Protein AF-A0A0C9VL80-F1 (afdb_monomer_lite)

Secondary structure (DSSP, 8-state):
-HHHHS-TTSPPPP--TTTS--HHHHHHHHHHHHHHHHHHHHHHHT----SS------SSTTSHHHHHHHHHHHHHHIIIII--HHHHHHHHHHHHHHHHHHHHHHHHHHHHHHHHHH---TTTTHHHHHHHHHHHHHHS---HHHHH---TTS---HHHHHHHHHHT-SS----GGGSS-TT-STGGGSHHHHHHHHHHHHHH-S--TTTS-HHHHHHHHHHHHHHHHTT--TT-HHHHHHHHHHHHHHHHHHHHH-TTHHHHTHHHHHHHHS---------------PPP-----------------

Radius of gyration: 25.71 Å; chains: 1; bounding box: 64×73×68 Å

Foldseek 3Di:
DLVQLLDPPHDHPQPDCVVCVPPVSVVVLLVVLLVLLVLLLVCLLQPQPLLPDPDQQCHDSSGPSSSVSSLVNQCSCCVPPVVDPVSNVSSVVSVVSVLVLVLLSLLVQQLSVQLVLLPDQLLFCLVVLLSLLSSLVSVDPDDPCLALPDDPVADADPLLVVVNVLSNDSDFDPDPCSSYDVVRADPLQDPVLLVRLLVRCVVCPQDQPQPHHNSVLSSNSSSLSSCVRNVVCSPPPSSVVSSVRSSVNSNVSSCVSPVCSCVVCVCSNVCRVDPPPPPPPPDDDDDDDDDDDDDDDDDDDDDDDDDDD

Organism: Sphaerobolus stellatus (strain SS14) (NCBI:txid990650)

pLDDT: mean 75.99, std 18.79, range [28.62, 94.69]

Sequence (309 aa):
MMEEILLVSRPLPSPSIVQMQGGKHAQRVFELLFKCASEVLLAIVTYVSDGESPVLWVGGILGLFPGFQALEFLQCYVQTVDKDPSKMMKVNTLLLQYDTTLAKEAWRQWVILSFAQSKYNKAGLLYEAWLIWMETVMWADTTDNEWYRMERSNVRPKIVDDIAQIATRRVRPIQTDDFGIPYANEPWGTTEIRMEVQVWVTKTGDMDFKGASVLDVFLWTYSLYMVCGHGRESESEWCHKALEMSIQGLLDASKEHELTILEERRELIIATIEPKVEKKVKGAKRNGRKIKDIGPVGECIQSFSGGGD

Structure (mmCIF, N/CA/C/O backbone):
data_AF-A0A0C9VL80-F1
#
_entry.id   AF-A0A0C9VL80-F1
#
loop_
_atom_site.group_PDB
_atom_site.id
_atom_site.type_symbol
_atom_site.label_atom_id
_atom_site.label_alt_id
_atom_site.label_comp_id
_atom_site.label_asym_id
_atom_site.label_entity_id
_atom_site.label_seq_id
_atom_site.pdbx_PDB_ins_code
_atom_site.Cartn_x
_atom_site.Cartn_y
_atom_site.Cartn_z
_atom_site.occupancy
_atom_site.B_iso_or_equiv
_atom_site.auth_seq_id
_atom_site.auth_comp_id
_atom_site.auth_asym_id
_atom_site.auth_atom_id
_atom_site.pdbx_PDB_model_num
ATOM 1 N N . MET A 1 1 ? -15.113 -16.001 29.124 1.00 59.97 1 MET A N 1
ATOM 2 C CA . MET A 1 1 ? -15.673 -14.686 28.742 1.00 59.97 1 MET A CA 1
ATOM 3 C C . MET A 1 1 ? -14.855 -13.987 27.658 1.00 59.97 1 MET A C 1
ATOM 5 O O . MET A 1 1 ? -15.318 -14.005 26.535 1.00 59.97 1 MET A O 1
ATOM 9 N N . MET A 1 2 ? -13.656 -13.432 27.911 1.00 59.59 2 MET A N 1
ATOM 10 C CA . MET A 1 2 ? -12.853 -12.777 26.845 1.00 59.59 2 MET A CA 1
ATOM 11 C C . MET A 1 2 ? -12.501 -13.723 25.689 1.00 59.59 2 MET A C 1
ATOM 13 O O . MET A 1 2 ? -12.800 -13.425 24.542 1.00 59.59 2 MET A O 1
ATOM 17 N N . GLU A 1 3 ? -11.945 -14.895 25.996 1.00 63.75 3 GLU A N 1
ATOM 18 C CA . GLU A 1 3 ? -11.617 -15.910 24.983 1.00 63.75 3 GLU A CA 1
ATOM 19 C C . GLU A 1 3 ? -12.851 -16.384 24.207 1.00 63.75 3 GLU A C 1
ATOM 21 O O . GLU A 1 3 ? -12.736 -16.783 23.061 1.00 63.75 3 GLU A O 1
ATOM 26 N N . GLU A 1 4 ? -14.045 -16.301 24.795 1.00 64.50 4 GLU A N 1
ATOM 27 C CA . GLU A 1 4 ? -15.288 -16.698 24.124 1.00 64.50 4 GLU A CA 1
ATOM 28 C C . GLU A 1 4 ? -15.803 -15.631 23.160 1.00 64.50 4 GLU A C 1
ATOM 30 O O . GLU A 1 4 ? -16.426 -15.988 22.168 1.00 64.50 4 GLU A O 1
ATOM 35 N N . ILE A 1 5 ? -15.525 -14.352 23.435 1.00 63.31 5 ILE A N 1
ATOM 36 C CA . ILE A 1 5 ? -15.849 -13.224 22.548 1.00 63.31 5 ILE A CA 1
ATOM 37 C C . ILE A 1 5 ? -14.929 -13.228 21.322 1.00 63.31 5 ILE A C 1
ATOM 39 O O . ILE A 1 5 ? -15.372 -12.893 20.233 1.00 63.31 5 ILE A O 1
ATOM 43 N N . LEU A 1 6 ? -13.667 -13.626 21.504 1.00 64.19 6 LEU A N 1
ATOM 44 C CA . LEU A 1 6 ? -12.640 -13.658 20.457 1.00 64.19 6 LEU A CA 1
ATOM 45 C C . LEU A 1 6 ? -12.647 -14.960 19.627 1.00 64.19 6 LEU A C 1
ATOM 47 O O . LEU A 1 6 ? -11.803 -15.142 18.749 1.00 64.19 6 LEU A O 1
ATOM 51 N N . LEU A 1 7 ? -13.549 -15.903 19.923 1.00 67.06 7 LEU A N 1
ATOM 52 C CA . LEU A 1 7 ? -13.672 -17.158 19.184 1.00 67.06 7 LEU A CA 1
ATOM 53 C C . LEU A 1 7 ? -14.610 -16.984 17.985 1.00 67.06 7 LEU A C 1
ATOM 55 O O . LEU A 1 7 ? -15.830 -17.016 18.122 1.00 67.06 7 LEU A O 1
ATOM 59 N N . VAL A 1 8 ? -14.024 -16.937 16.786 1.00 60.91 8 VAL A N 1
ATOM 60 C CA . VAL A 1 8 ? -14.747 -16.829 15.500 1.00 60.91 8 VAL A CA 1
ATOM 61 C C . VAL A 1 8 ? -15.791 -17.937 15.307 1.00 60.91 8 VAL A C 1
ATOM 63 O O . VAL A 1 8 ? -16.821 -17.736 14.675 1.00 60.91 8 VAL A O 1
ATOM 66 N N . SER A 1 9 ? -15.545 -19.121 15.872 1.00 67.94 9 SER A N 1
ATOM 67 C CA . SER A 1 9 ? -16.439 -20.280 15.775 1.00 67.94 9 SER A CA 1
ATOM 68 C C . SER A 1 9 ? -17.666 -20.212 16.688 1.00 67.94 9 SER A C 1
ATOM 70 O O . SER A 1 9 ? -18.503 -21.116 16.641 1.00 67.94 9 SER A O 1
ATOM 72 N N . ARG A 1 10 ? -17.786 -19.183 17.535 1.00 64.56 10 ARG A N 1
ATOM 73 C CA . ARG A 1 10 ? -18.920 -18.995 18.440 1.00 64.56 10 ARG A CA 1
ATOM 74 C C . ARG A 1 10 ? -19.693 -17.724 18.077 1.00 64.56 10 ARG A C 1
ATOM 76 O O . ARG A 1 10 ? -19.079 -16.720 17.723 1.00 64.56 10 ARG A O 1
ATOM 83 N N . PRO A 1 11 ? -21.034 -17.745 18.178 1.00 63.28 11 PRO A N 1
ATOM 84 C CA . PRO A 1 11 ? -21.820 -16.528 18.043 1.00 63.28 11 PRO A CA 1
ATOM 85 C C . PRO A 1 11 ? -21.428 -15.546 19.147 1.00 63.28 11 PRO A C 1
ATOM 87 O O . PRO A 1 11 ? -21.157 -15.958 20.280 1.00 63.28 11 PRO A O 1
ATOM 90 N N . LEU A 1 12 ? -21.423 -14.254 18.813 1.00 65.75 12 LEU A N 1
ATOM 91 C CA . LEU A 1 12 ? -21.133 -13.202 19.778 1.00 65.75 12 LEU A CA 1
ATOM 92 C C . LEU A 1 12 ? -22.069 -13.340 20.985 1.00 65.75 12 LEU A C 1
ATOM 94 O O . LEU A 1 12 ? -23.293 -13.384 20.811 1.00 65.75 12 LEU A O 1
ATOM 98 N N . PRO A 1 13 ? -21.529 -13.426 22.213 1.00 65.38 13 PRO A N 1
ATOM 99 C CA . PRO A 1 13 ? -22.373 -13.495 23.389 1.00 65.38 13 PRO A CA 1
ATOM 100 C C . PRO A 1 13 ? -23.172 -12.196 23.489 1.00 65.38 13 PRO A C 1
ATOM 102 O O . PRO A 1 13 ? -22.608 -11.104 23.415 1.00 65.38 13 PRO A O 1
ATOM 105 N N . SER A 1 14 ? -24.490 -12.303 23.670 1.00 61.91 14 SER A N 1
ATOM 106 C CA . SER A 1 14 ? -25.322 -11.123 23.895 1.00 61.91 14 SER A CA 1
ATOM 107 C C . SER A 1 14 ? -24.838 -10.417 25.165 1.00 61.91 14 SER A C 1
ATOM 109 O O . SER A 1 14 ? -24.792 -11.063 26.217 1.00 61.91 14 SER A O 1
ATOM 111 N N . PRO A 1 15 ? -24.470 -9.123 25.112 1.00 59.94 15 PRO A N 1
ATOM 112 C CA . PRO A 1 15 ? -24.017 -8.403 26.293 1.00 59.94 15 PRO A CA 1
ATOM 113 C C . PRO A 1 15 ? -25.176 -8.310 27.290 1.00 59.94 15 PRO A C 1
ATOM 115 O O . PRO A 1 15 ? -26.067 -7.474 27.164 1.00 59.94 15 PRO A O 1
ATOM 118 N N . SER A 1 16 ? -25.207 -9.212 28.273 1.00 58.25 16 SER A N 1
ATOM 119 C CA . SER A 1 16 ? -26.242 -9.206 29.302 1.00 58.25 16 SER A CA 1
ATOM 120 C C . SER A 1 16 ? -25.805 -8.345 30.484 1.00 58.25 16 SER A C 1
ATOM 122 O O . SER A 1 16 ? -24.684 -8.451 30.990 1.00 58.25 16 SER A O 1
ATOM 124 N N . ILE A 1 17 ? -26.731 -7.510 30.962 1.00 50.81 17 ILE A N 1
ATOM 125 C CA . ILE A 1 17 ? -26.563 -6.660 32.151 1.00 50.81 17 ILE A CA 1
ATOM 126 C C . ILE A 1 17 ? -26.106 -7.495 33.363 1.00 50.81 17 ILE A C 1
ATOM 128 O O . ILE A 1 17 ? -25.308 -7.023 34.163 1.00 50.81 17 ILE A O 1
ATOM 132 N N . VAL A 1 18 ? -26.553 -8.751 33.466 1.00 48.38 18 VAL A N 1
ATOM 133 C CA . VAL A 1 18 ? -26.261 -9.660 34.588 1.00 48.38 18 VAL A CA 1
ATOM 134 C C . VAL A 1 18 ? -24.824 -10.211 34.549 1.00 48.38 18 VAL A C 1
ATOM 136 O O . VAL A 1 18 ? -24.223 -10.411 35.600 1.00 48.38 18 VAL A O 1
ATOM 139 N N . GLN A 1 19 ? -24.227 -10.414 33.367 1.00 55.78 19 GLN A N 1
ATOM 140 C CA . GLN A 1 19 ? -22.847 -10.924 33.232 1.00 55.78 19 GLN A CA 1
ATOM 141 C C . GLN A 1 19 ? -21.776 -9.829 33.366 1.00 55.78 19 GLN A C 1
ATOM 143 O O . GLN A 1 19 ? -20.647 -10.115 33.758 1.00 55.78 19 GLN A O 1
ATOM 148 N N . MET A 1 20 ? -22.129 -8.573 33.080 1.00 59.62 20 MET A N 1
ATOM 149 C CA . MET A 1 20 ? -21.212 -7.424 33.118 1.00 59.62 20 MET A CA 1
ATOM 150 C C . MET A 1 20 ? -21.337 -6.599 34.419 1.00 59.62 20 MET A C 1
ATOM 152 O O . MET A 1 20 ? -20.679 -5.578 34.573 1.00 59.62 20 MET A O 1
ATOM 156 N N . GLN A 1 21 ? -22.157 -7.018 35.390 1.00 47.53 21 GLN A N 1
ATOM 157 C CA . GLN A 1 21 ? -22.639 -6.168 36.495 1.00 47.53 21 GLN A CA 1
ATOM 158 C C . GLN A 1 21 ? -21.637 -5.815 37.616 1.00 47.53 21 GLN A C 1
ATOM 160 O O . GLN A 1 21 ? -22.011 -5.211 38.621 1.00 47.53 21 GLN A O 1
ATOM 165 N N . GLY A 1 22 ? -20.346 -6.105 37.460 1.00 55.75 22 GLY A N 1
ATOM 166 C CA . GLY A 1 22 ? -19.311 -5.532 38.321 1.00 55.75 22 GLY A CA 1
ATOM 167 C C . GLY A 1 22 ? -18.685 -4.326 37.635 1.00 55.75 22 GLY A C 1
ATOM 168 O O . GLY A 1 22 ? -17.880 -4.527 36.735 1.00 55.75 22 GLY A O 1
ATOM 169 N N . GLY A 1 23 ? -18.973 -3.089 38.057 1.00 58.41 23 GLY A N 1
ATOM 170 C CA . GLY A 1 23 ? -18.464 -1.874 37.386 1.00 58.41 23 GLY A CA 1
ATOM 171 C C . GLY A 1 23 ? -16.943 -1.861 37.130 1.00 58.41 23 GLY A C 1
ATOM 172 O O . GLY A 1 23 ? -16.490 -1.359 36.106 1.00 58.41 23 GLY A O 1
ATOM 173 N N . LYS A 1 24 ? -16.143 -2.507 37.995 1.00 63.50 24 LYS A N 1
ATOM 174 C CA . LYS A 1 24 ? -14.693 -2.707 37.781 1.00 63.50 24 LYS A CA 1
ATOM 175 C C . LYS A 1 24 ? -14.356 -3.798 36.753 1.00 63.50 24 LYS A C 1
ATOM 177 O O . LYS A 1 24 ? -13.352 -3.688 36.058 1.00 63.50 24 LYS A O 1
ATOM 182 N N . HIS A 1 25 ? -15.157 -4.859 36.663 1.00 72.00 25 HIS A N 1
ATOM 183 C CA . HIS A 1 25 ? -14.979 -5.923 35.672 1.00 72.00 25 HIS A CA 1
ATOM 184 C C . HIS A 1 25 ? -15.429 -5.491 34.278 1.00 72.00 25 HIS A C 1
ATOM 186 O O . HIS A 1 25 ? -14.691 -5.737 33.332 1.00 72.00 25 HIS A O 1
ATOM 192 N N . ALA A 1 26 ? -16.554 -4.784 34.150 1.00 75.81 26 ALA A N 1
ATOM 193 C CA . ALA A 1 26 ? -17.013 -4.259 32.865 1.00 75.81 26 ALA A CA 1
ATOM 194 C C . ALA A 1 26 ? -16.013 -3.277 32.248 1.00 75.81 26 ALA A C 1
ATOM 196 O O . ALA A 1 26 ? -15.660 -3.410 31.079 1.00 75.81 26 ALA A O 1
ATOM 197 N N . GLN A 1 27 ? -15.494 -2.340 33.051 1.00 83.44 27 GLN A N 1
ATOM 198 C CA . GLN A 1 27 ? -14.478 -1.393 32.594 1.00 83.44 27 GLN A CA 1
ATOM 199 C C . GLN A 1 27 ? -13.208 -2.110 32.121 1.00 83.44 27 GLN A C 1
ATOM 201 O O . GLN A 1 27 ? -12.708 -1.828 31.037 1.00 83.44 27 GLN A O 1
ATOM 206 N N . ARG A 1 28 ? -12.727 -3.092 32.893 1.00 83.75 28 ARG A N 1
ATOM 207 C CA . ARG A 1 28 ? -11.549 -3.884 32.522 1.00 83.75 28 ARG A CA 1
ATOM 208 C C . ARG A 1 28 ? -11.768 -4.684 31.235 1.00 83.75 28 ARG A C 1
ATOM 210 O O . ARG A 1 28 ? -10.857 -4.779 30.423 1.00 83.75 28 ARG A O 1
ATOM 217 N N . VAL A 1 29 ? -12.950 -5.271 31.046 1.00 83.31 29 VAL A N 1
ATOM 218 C CA . VAL A 1 29 ? -13.297 -6.018 29.823 1.00 83.31 29 VAL A CA 1
ATOM 219 C C . VAL A 1 29 ? -13.350 -5.081 28.621 1.00 83.31 29 VAL A C 1
ATOM 221 O O . VAL A 1 29 ? -12.774 -5.405 27.588 1.00 83.31 29 VAL A O 1
ATOM 224 N N . PHE A 1 30 ? -13.969 -3.906 28.773 1.00 87.75 30 PHE A N 1
ATOM 225 C CA . PHE A 1 30 ? -13.988 -2.874 27.739 1.00 87.75 30 PHE A CA 1
ATOM 226 C C . PHE A 1 30 ? -12.565 -2.481 27.323 1.00 87.75 30 PHE A C 1
ATOM 228 O O . PHE A 1 30 ? -12.235 -2.521 26.143 1.00 87.75 30 PHE A O 1
ATOM 235 N N . GLU A 1 31 ? -11.708 -2.147 28.291 1.00 89.75 31 GLU A N 1
ATOM 236 C CA . GLU A 1 31 ? -10.322 -1.739 28.038 1.00 89.75 31 GLU A CA 1
ATOM 237 C C . GLU A 1 31 ? -9.507 -2.833 27.346 1.00 89.75 31 GLU A C 1
ATOM 239 O O . GLU A 1 31 ? -8.739 -2.539 26.434 1.00 89.75 31 GLU A O 1
ATOM 244 N N . LEU A 1 32 ? -9.687 -4.094 27.745 1.00 87.25 32 LEU A N 1
ATOM 245 C CA . LEU A 1 32 ? -8.976 -5.222 27.148 1.00 87.25 32 LEU A CA 1
ATOM 246 C C . LEU A 1 32 ? -9.413 -5.493 25.706 1.00 87.25 32 LEU A C 1
ATOM 248 O O . LEU A 1 32 ? -8.555 -5.677 24.846 1.00 87.25 32 LEU A O 1
ATOM 252 N N . LEU A 1 33 ? -10.719 -5.497 25.430 1.00 87.56 33 LEU A N 1
ATOM 253 C CA . LEU A 1 33 ? -11.235 -5.688 24.071 1.00 87.56 33 LEU A CA 1
ATOM 254 C C . LEU A 1 33 ? -10.862 -4.514 23.164 1.00 87.56 33 LEU A C 1
ATOM 256 O O . LEU A 1 33 ? -10.472 -4.726 22.020 1.00 87.56 33 LEU A O 1
ATOM 260 N N . PHE A 1 34 ? -10.913 -3.288 23.692 1.00 90.38 34 PHE A N 1
ATOM 261 C CA . PHE A 1 34 ? -10.498 -2.096 22.959 1.00 90.38 34 PHE A CA 1
ATOM 262 C C . PHE A 1 34 ? -9.013 -2.177 22.605 1.00 90.38 34 PHE A C 1
ATOM 264 O O . PHE A 1 34 ? -8.648 -2.002 21.448 1.00 90.38 34 PHE A O 1
ATOM 271 N N . LYS A 1 35 ? -8.167 -2.529 23.581 1.00 89.44 35 LYS A N 1
ATOM 272 C CA . LYS A 1 35 ? -6.729 -2.737 23.376 1.00 89.44 35 LYS A CA 1
ATOM 273 C C . LYS A 1 35 ? -6.454 -3.821 22.337 1.00 89.44 35 LYS A C 1
ATOM 275 O O . LYS A 1 35 ? -5.644 -3.590 21.453 1.00 89.44 35 LYS A O 1
ATOM 280 N N . CYS A 1 36 ? -7.150 -4.954 22.408 1.00 85.00 36 CYS A N 1
ATOM 281 C CA . CYS A 1 36 ? -7.019 -6.040 21.437 1.00 85.00 36 CYS A CA 1
ATOM 282 C C . CYS A 1 36 ? -7.354 -5.567 20.013 1.00 85.00 36 CYS A C 1
ATOM 284 O O . CYS A 1 36 ? -6.552 -5.748 19.101 1.00 85.00 36 CYS A O 1
ATOM 286 N N . ALA A 1 37 ? -8.483 -4.878 19.830 1.00 87.69 37 ALA A N 1
ATOM 287 C CA . ALA A 1 37 ? -8.850 -4.321 18.532 1.00 87.69 37 ALA A CA 1
ATOM 288 C C . ALA A 1 37 ? -7.847 -3.256 18.041 1.00 87.69 37 ALA A C 1
ATOM 290 O O . ALA A 1 37 ? -7.527 -3.222 16.855 1.00 87.69 37 ALA A O 1
ATOM 291 N N . SER A 1 38 ? -7.309 -2.409 18.922 1.00 89.38 38 SER A N 1
ATOM 292 C CA . SER A 1 38 ? -6.264 -1.443 18.552 1.00 89.38 38 SER A CA 1
ATOM 293 C C . SER A 1 38 ? -4.935 -2.110 18.175 1.00 89.38 38 SER A C 1
ATOM 295 O O . SER A 1 38 ? -4.270 -1.657 17.249 1.00 89.38 38 SER A O 1
ATOM 297 N N . GLU A 1 39 ? -4.548 -3.191 18.856 1.00 87.38 39 GLU A N 1
ATOM 298 C CA . GLU A 1 39 ? -3.324 -3.947 18.558 1.00 87.38 39 GLU A CA 1
ATOM 299 C C . GLU A 1 39 ? -3.376 -4.617 17.183 1.00 87.38 39 GLU A C 1
ATOM 301 O O . GLU A 1 39 ? -2.359 -4.654 16.496 1.00 87.38 39 GLU A O 1
ATOM 306 N N . VAL A 1 40 ? -4.551 -5.084 16.748 1.00 86.44 40 VAL A N 1
ATOM 307 C CA . VAL A 1 40 ? -4.741 -5.606 15.385 1.00 86.44 40 VAL A CA 1
ATOM 308 C C . VAL A 1 40 ? -4.472 -4.520 14.343 1.00 86.44 40 VAL A C 1
ATOM 310 O O . VAL A 1 40 ? -3.739 -4.773 13.393 1.00 86.44 40 VAL A O 1
ATOM 313 N N . LEU A 1 41 ? -4.995 -3.299 14.525 1.00 86.50 41 LEU A N 1
ATOM 314 C CA . LEU A 1 41 ? -4.694 -2.196 13.603 1.00 86.50 41 LEU A CA 1
ATOM 315 C C . LEU A 1 41 ? -3.209 -1.893 13.557 1.00 86.50 41 LEU A C 1
ATOM 317 O O . LEU A 1 41 ? -2.654 -1.798 12.467 1.00 86.50 41 LEU A O 1
ATOM 321 N N . LEU A 1 42 ? -2.582 -1.774 14.729 1.00 86.62 42 LEU A N 1
ATOM 322 C CA . LEU A 1 42 ? -1.153 -1.519 14.825 1.00 86.62 42 LEU A CA 1
ATOM 323 C C . LEU A 1 42 ? -0.366 -2.593 14.069 1.00 86.62 42 LEU A C 1
ATOM 325 O O . LEU A 1 42 ? 0.481 -2.249 13.258 1.00 86.62 42 LEU A O 1
ATOM 329 N N . ALA A 1 43 ? -0.704 -3.870 14.258 1.00 84.06 43 ALA A N 1
ATOM 330 C CA . ALA A 1 43 ? -0.053 -4.970 13.558 1.00 84.06 43 ALA A CA 1
ATOM 331 C C . ALA A 1 43 ? -0.196 -4.877 12.030 1.00 84.06 43 ALA A C 1
ATOM 333 O O . ALA A 1 43 ? 0.746 -5.225 11.323 1.00 84.06 43 ALA A O 1
ATOM 334 N N . ILE A 1 44 ? -1.337 -4.396 11.520 1.00 85.06 44 ILE A N 1
ATOM 335 C CA . ILE A 1 44 ? -1.557 -4.196 10.079 1.00 85.06 44 ILE A CA 1
ATOM 336 C C . ILE A 1 44 ? -0.644 -3.094 9.539 1.00 85.06 44 ILE A C 1
ATOM 338 O O . ILE A 1 44 ? 0.063 -3.323 8.558 1.00 85.06 44 ILE A O 1
ATOM 342 N N . VAL A 1 45 ? -0.636 -1.911 10.169 1.00 85.25 45 VAL A N 1
ATOM 343 C CA . VAL A 1 45 ? 0.197 -0.798 9.682 1.00 85.25 45 VAL A CA 1
ATOM 344 C C . VAL A 1 45 ? 1.684 -1.077 9.865 1.00 85.25 45 VAL A C 1
ATOM 346 O O . VAL A 1 45 ? 2.449 -0.805 8.948 1.00 85.25 45 VAL A O 1
ATOM 349 N N . THR A 1 46 ? 2.110 -1.694 10.971 1.00 82.75 46 THR A N 1
ATOM 350 C CA . THR A 1 46 ? 3.530 -2.001 11.224 1.00 82.75 46 THR A CA 1
ATOM 351 C C . THR A 1 46 ? 4.025 -3.268 10.526 1.00 82.75 46 THR A C 1
ATOM 353 O O . THR A 1 46 ? 5.146 -3.709 10.782 1.00 82.75 46 THR A O 1
ATOM 356 N N . TYR A 1 47 ? 3.201 -3.902 9.688 1.00 80.38 47 TYR A N 1
ATOM 357 C CA . TYR A 1 47 ? 3.592 -5.130 9.011 1.00 80.38 47 TYR A CA 1
ATOM 358 C C . TYR A 1 47 ? 4.700 -4.870 7.989 1.00 80.38 47 TYR A C 1
ATOM 360 O O . TYR A 1 47 ? 4.530 -4.096 7.043 1.00 80.38 47 TYR A O 1
ATOM 368 N N . VAL A 1 48 ? 5.803 -5.588 8.177 1.00 74.25 48 VAL A N 1
ATOM 369 C CA . VAL A 1 48 ? 6.966 -5.604 7.293 1.00 74.25 48 VAL A CA 1
ATOM 370 C C . VAL A 1 48 ? 6.577 -6.158 5.927 1.00 74.25 48 VAL A C 1
ATOM 372 O O . VAL A 1 48 ? 6.109 -7.285 5.821 1.00 74.25 48 VAL A O 1
ATOM 375 N N . SER A 1 49 ? 6.806 -5.382 4.876 1.00 67.00 49 SER A N 1
ATOM 376 C CA . SER A 1 49 ? 6.591 -5.782 3.491 1.00 67.00 49 SER A CA 1
ATOM 377 C C . SER A 1 49 ? 7.877 -6.426 2.960 1.00 67.00 49 SER A C 1
ATOM 379 O O . SER A 1 49 ? 8.591 -5.839 2.156 1.00 67.00 49 SER A O 1
ATOM 381 N N . ASP A 1 50 ? 8.204 -7.637 3.413 1.00 64.56 50 ASP A N 1
ATOM 382 C CA . ASP A 1 50 ? 9.392 -8.383 2.952 1.00 64.56 50 ASP A CA 1
ATOM 383 C C . ASP A 1 50 ? 9.204 -9.062 1.579 1.00 64.56 50 ASP A C 1
ATOM 385 O O . ASP A 1 50 ? 10.122 -9.689 1.052 1.00 64.56 50 ASP A O 1
ATOM 389 N N . GLY A 1 51 ? 8.017 -8.926 0.980 1.00 55.75 51 GLY A N 1
ATOM 390 C CA . GLY A 1 51 ? 7.671 -9.524 -0.307 1.00 55.75 51 GLY A CA 1
ATOM 391 C C . GLY A 1 51 ? 7.322 -11.015 -0.235 1.00 55.75 51 GLY A C 1
ATOM 392 O O . GLY A 1 51 ? 6.869 -11.567 -1.242 1.00 55.75 51 GLY A O 1
ATOM 393 N N . GLU A 1 52 ? 7.451 -11.668 0.927 1.00 55.59 52 GLU A N 1
ATOM 394 C CA . GLU A 1 52 ? 7.035 -13.055 1.127 1.00 55.59 52 GLU A CA 1
ATOM 395 C C . GLU A 1 52 ? 5.605 -13.107 1.676 1.00 55.59 52 GLU A C 1
ATOM 397 O O . GLU A 1 52 ? 5.349 -12.928 2.858 1.00 55.59 52 GLU A O 1
ATOM 402 N N . SER A 1 53 ? 4.654 -13.384 0.775 1.00 53.84 53 SER A N 1
ATOM 403 C CA . SER A 1 53 ? 3.246 -13.692 1.068 1.00 53.84 53 SER A CA 1
ATOM 404 C C . SER A 1 53 ? 2.634 -12.838 2.191 1.00 53.84 53 SER A C 1
ATOM 406 O O . SER A 1 53 ? 2.441 -13.333 3.306 1.00 53.84 53 SER A O 1
ATOM 408 N N . PRO A 1 54 ? 2.251 -11.592 1.889 1.00 53.88 54 PRO A N 1
ATOM 409 C CA . PRO A 1 54 ? 1.626 -10.687 2.844 1.00 53.88 54 PRO A CA 1
ATOM 410 C C . PRO A 1 54 ? 0.206 -11.152 3.209 1.00 53.88 54 PRO A C 1
ATOM 412 O O . PRO A 1 54 ? -0.809 -10.700 2.684 1.00 53.88 54 PRO A O 1
ATOM 415 N N . VAL A 1 55 ? 0.121 -12.138 4.093 1.00 59.38 55 VAL A N 1
ATOM 416 C CA . VAL A 1 55 ? -1.152 -12.684 4.548 1.00 59.38 55 VAL A CA 1
ATOM 417 C C . VAL A 1 55 ? -1.469 -12.036 5.877 1.00 59.38 55 VAL A C 1
ATOM 419 O O . VAL A 1 55 ? -0.858 -12.336 6.904 1.00 59.38 55 VAL A O 1
ATOM 422 N N . LEU A 1 56 ? -2.477 -11.166 5.853 1.00 66.31 56 LEU A N 1
ATOM 423 C CA . LEU A 1 56 ? -3.176 -10.771 7.063 1.00 66.31 56 LEU A CA 1
ATOM 424 C C . LEU A 1 56 ? -3.610 -12.029 7.809 1.00 66.31 56 LEU A C 1
ATOM 426 O O . LEU A 1 56 ? -4.314 -12.884 7.265 1.00 66.31 56 LEU A O 1
ATOM 430 N N . TRP A 1 57 ? -3.213 -12.136 9.071 1.00 66.44 57 TRP A N 1
ATOM 431 C CA . TRP A 1 57 ? -3.674 -13.221 9.919 1.00 66.44 57 TRP A CA 1
ATOM 432 C C . TRP A 1 57 ? -5.177 -13.057 10.143 1.00 66.44 57 TRP A C 1
ATOM 434 O O . TRP A 1 57 ? -5.634 -12.156 10.841 1.00 66.44 57 TRP A O 1
ATOM 444 N N . VAL A 1 58 ? -5.970 -13.920 9.509 1.00 65.56 58 VAL A N 1
ATOM 445 C CA . VAL A 1 58 ? -7.438 -13.844 9.566 1.00 65.56 58 VAL A CA 1
ATOM 446 C C . VAL A 1 58 ? -7.971 -14.352 10.914 1.00 65.56 58 VAL A C 1
ATOM 448 O O . VAL A 1 58 ? -8.968 -13.845 11.425 1.00 65.56 58 VAL A O 1
ATOM 451 N N . GLY A 1 59 ? -7.281 -15.325 11.520 1.00 61.75 59 GLY A N 1
ATOM 452 C CA . GLY A 1 59 ? -7.628 -15.935 12.808 1.00 61.75 59 GLY A CA 1
ATOM 453 C C . GLY A 1 59 ? -6.489 -15.891 13.832 1.00 61.75 59 GLY A C 1
ATOM 454 O O . GLY A 1 59 ? -5.404 -15.388 13.556 1.00 61.75 59 GLY A O 1
ATOM 455 N N . GLY A 1 60 ? -6.741 -16.448 15.021 1.00 66.06 60 GLY A N 1
ATOM 456 C CA . GLY A 1 60 ? -5.850 -16.325 16.184 1.00 66.06 60 GLY A CA 1
ATOM 457 C C . GLY A 1 60 ? -6.153 -15.072 17.013 1.00 66.06 60 GLY A C 1
ATOM 458 O O . GLY A 1 60 ? -6.870 -14.194 16.561 1.00 66.06 60 GLY A O 1
ATOM 459 N N . ILE A 1 61 ? -5.635 -14.985 18.242 1.00 61.38 61 ILE A N 1
ATOM 460 C CA . ILE A 1 61 ? -6.031 -13.952 19.229 1.00 61.38 61 ILE A CA 1
ATOM 461 C C . ILE A 1 61 ? -5.775 -12.511 18.741 1.00 61.38 61 ILE A C 1
ATOM 463 O O . ILE A 1 61 ? -6.480 -11.598 19.156 1.00 61.38 61 ILE A O 1
ATOM 467 N N . LEU A 1 62 ? -4.811 -12.319 17.838 1.00 65.81 62 LEU A N 1
ATOM 468 C CA . LEU A 1 62 ? -4.496 -11.038 17.186 1.00 65.81 62 LEU A CA 1
ATOM 469 C C . LEU A 1 62 ? -4.886 -11.028 15.698 1.00 65.81 62 LEU A C 1
ATOM 471 O O . LEU A 1 62 ? -4.328 -10.276 14.905 1.00 65.81 62 LEU A O 1
ATOM 475 N N . GLY A 1 63 ? -5.801 -11.912 15.303 1.00 72.1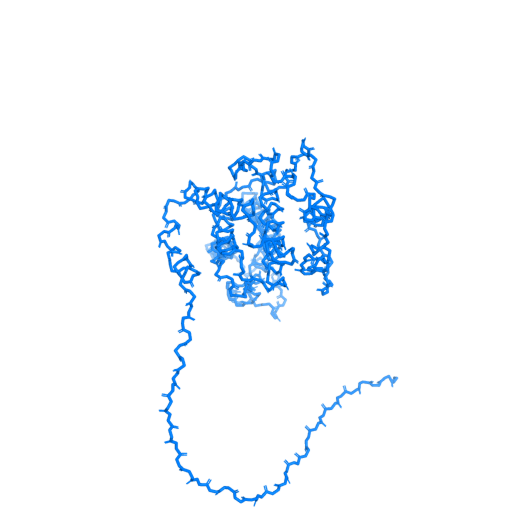2 63 GLY A N 1
ATOM 476 C CA . GLY A 1 63 ? -6.306 -11.988 13.942 1.00 72.12 63 GLY A CA 1
ATOM 477 C C . GLY A 1 63 ? -7.372 -10.933 13.656 1.00 72.12 63 GLY A C 1
ATOM 478 O O . GLY A 1 63 ? -8.015 -10.395 14.561 1.00 72.12 63 GLY A O 1
ATOM 479 N N . LEU A 1 64 ? -7.608 -10.693 12.369 1.00 80.25 64 LEU A N 1
ATOM 480 C CA . LEU A 1 64 ? -8.588 -9.724 11.887 1.00 80.25 64 LEU A CA 1
ATOM 481 C C . LEU A 1 64 ? -10.007 -10.008 12.409 1.00 80.25 64 LEU A C 1
ATOM 483 O O . LEU A 1 64 ? -10.698 -9.097 12.863 1.00 80.25 64 LEU A O 1
ATOM 487 N N . PHE A 1 65 ? -10.448 -11.271 12.382 1.00 80.00 65 PHE A N 1
ATOM 488 C CA . PHE A 1 65 ? -11.803 -11.628 12.811 1.00 80.00 65 PHE A CA 1
ATOM 489 C C . PHE A 1 65 ? -12.027 -11.448 14.319 1.00 80.00 65 PHE A C 1
ATOM 491 O O . PHE A 1 65 ? -13.047 -10.859 14.680 1.00 80.00 65 PHE A O 1
ATOM 498 N N . PRO A 1 66 ? -11.104 -11.849 15.214 1.00 78.31 66 PRO A N 1
ATOM 499 C CA . PRO A 1 66 ? -11.239 -11.526 16.636 1.00 78.31 66 PRO A CA 1
ATOM 500 C C . PRO A 1 66 ? -11.219 -10.025 16.942 1.00 78.31 66 PRO A C 1
ATOM 502 O O . PRO A 1 66 ? -11.973 -9.583 17.809 1.00 78.31 66 PRO A O 1
ATOM 505 N N . GLY A 1 67 ? -10.442 -9.226 16.200 1.00 83.94 67 GLY A N 1
ATOM 506 C CA . GLY A 1 67 ? -10.487 -7.762 16.292 1.00 83.94 67 GLY A CA 1
ATOM 507 C C . GLY A 1 67 ? -11.869 -7.189 15.950 1.00 83.94 67 GLY A C 1
ATOM 508 O O . GLY A 1 67 ? -12.412 -6.379 16.704 1.00 83.94 67 GLY A O 1
ATOM 509 N N . PHE A 1 68 ? -12.491 -7.673 14.870 1.00 83.88 68 PHE A N 1
ATOM 510 C CA . PHE A 1 68 ? -13.858 -7.292 14.503 1.00 83.88 68 PHE A CA 1
ATOM 511 C C . PHE A 1 68 ? -14.906 -7.751 15.515 1.00 83.88 68 PHE A C 1
ATOM 513 O O . PHE A 1 68 ? -15.774 -6.964 15.887 1.00 83.88 68 PHE A O 1
ATOM 520 N N . GLN A 1 69 ? -14.810 -8.988 16.006 1.00 82.00 69 GLN A N 1
ATOM 521 C CA . GLN A 1 69 ? -15.713 -9.486 17.044 1.00 82.00 69 GLN A CA 1
ATOM 522 C C . GLN A 1 69 ? -15.616 -8.647 18.325 1.00 82.00 69 GLN A C 1
ATOM 524 O O . GLN A 1 69 ? -16.637 -8.325 18.933 1.00 82.00 69 GLN A O 1
ATOM 529 N N . ALA A 1 70 ? -14.403 -8.243 18.719 1.00 86.12 70 ALA A N 1
ATOM 530 C CA . ALA A 1 70 ? -14.201 -7.344 19.850 1.00 86.12 70 ALA A CA 1
ATOM 531 C C . ALA A 1 70 ? -14.888 -5.987 19.625 1.00 86.12 70 ALA A C 1
ATOM 533 O O . ALA A 1 70 ? -15.571 -5.493 20.522 1.00 86.12 70 ALA A O 1
ATOM 534 N N . LEU A 1 71 ? -14.755 -5.406 18.431 1.00 89.00 71 LEU A N 1
ATOM 535 C CA . LEU A 1 71 ? -15.397 -4.142 18.063 1.00 89.00 71 LEU A CA 1
ATOM 536 C C . LEU A 1 71 ? -16.923 -4.214 18.051 1.00 89.00 71 LEU A C 1
ATOM 538 O O . LEU A 1 71 ? -17.577 -3.348 18.634 1.00 89.00 71 LEU A O 1
ATOM 542 N N . GLU A 1 72 ? -17.485 -5.244 17.423 1.00 88.06 72 GLU A N 1
ATOM 543 C CA . GLU A 1 72 ? -18.931 -5.459 17.361 1.00 88.06 72 GLU A CA 1
ATOM 544 C C . GLU A 1 72 ? -19.504 -5.641 18.772 1.00 88.06 72 GLU A C 1
ATOM 546 O O . GLU A 1 72 ? -20.471 -4.977 19.154 1.00 88.06 72 GLU A O 1
ATOM 551 N N . PHE A 1 73 ? -18.837 -6.442 19.609 1.00 87.44 73 PHE A N 1
ATOM 552 C CA . PHE A 1 73 ? -19.224 -6.602 21.007 1.00 87.44 73 PHE A CA 1
ATOM 553 C C . PHE A 1 73 ? -19.175 -5.279 21.781 1.00 87.44 73 PHE A C 1
ATOM 555 O O . PHE A 1 73 ? -20.116 -4.958 22.509 1.00 87.44 73 PHE A O 1
ATOM 562 N N . LEU A 1 74 ? -18.097 -4.499 21.638 1.00 90.19 74 LEU A N 1
ATOM 563 C CA . LEU A 1 74 ? -17.947 -3.198 22.296 1.00 90.19 74 LEU A CA 1
ATOM 564 C C . LEU A 1 74 ? -19.051 -2.225 21.878 1.00 90.19 74 LEU A C 1
ATOM 566 O O . LEU A 1 74 ? -19.626 -1.548 22.734 1.00 90.19 74 LEU A O 1
ATOM 570 N N . GLN A 1 75 ? -19.374 -2.183 20.586 1.00 90.06 75 GLN A N 1
ATOM 571 C CA . GLN A 1 75 ? -20.451 -1.361 20.051 1.00 90.06 75 GLN A CA 1
ATOM 572 C C . GLN A 1 75 ? -21.797 -1.761 20.666 1.00 90.06 75 GLN A C 1
ATOM 574 O O . GLN A 1 75 ? -22.485 -0.910 21.236 1.00 90.06 75 GLN A O 1
ATOM 579 N N . CYS A 1 76 ? -22.143 -3.052 20.640 1.00 86.19 76 CYS A N 1
ATOM 580 C CA . CYS A 1 76 ? -23.378 -3.550 21.242 1.00 86.19 76 CYS A CA 1
ATOM 581 C C . CYS A 1 76 ? -23.433 -3.278 22.751 1.00 86.19 76 CYS A C 1
ATOM 583 O O . CYS A 1 76 ? -24.466 -2.838 23.261 1.00 86.19 76 CYS A O 1
ATOM 585 N N . TYR A 1 77 ? -22.335 -3.502 23.476 1.00 86.12 77 TYR A N 1
ATOM 586 C CA . TYR A 1 77 ? -22.252 -3.274 24.918 1.00 86.12 77 TYR A CA 1
ATOM 587 C C . TYR A 1 77 ? -22.501 -1.805 25.280 1.00 86.12 77 TYR A C 1
ATOM 589 O O . TYR A 1 77 ? -23.322 -1.517 26.155 1.00 86.12 77 TYR A O 1
ATOM 597 N N . VAL A 1 78 ? -21.846 -0.863 24.596 1.00 88.06 78 VAL A N 1
ATOM 598 C CA . VAL A 1 78 ? -22.033 0.564 24.884 1.00 88.06 78 VAL A CA 1
ATOM 599 C C . VAL A 1 78 ? -23.436 1.025 24.490 1.00 88.06 78 VAL A C 1
ATOM 601 O O . VAL A 1 78 ? -24.055 1.769 25.243 1.00 88.06 78 VAL A O 1
ATOM 604 N N . GLN A 1 79 ? -23.982 0.555 23.367 1.00 87.56 79 GLN A N 1
ATOM 605 C CA . GLN A 1 79 ? -25.329 0.935 22.924 1.00 87.56 79 GLN A CA 1
ATOM 606 C C . GLN A 1 79 ? -26.437 0.429 23.859 1.00 87.56 79 GLN A C 1
ATOM 608 O O . GLN A 1 79 ? -27.416 1.136 24.111 1.00 87.56 79 GLN A O 1
ATOM 613 N N . THR A 1 80 ? -26.309 -0.801 24.359 1.00 83.88 80 THR A N 1
ATOM 614 C CA . THR A 1 80 ? -27.407 -1.486 25.059 1.00 83.88 80 THR A CA 1
ATOM 615 C C . THR A 1 80 ? -27.279 -1.447 26.580 1.00 83.88 80 THR A C 1
ATOM 617 O O . THR A 1 80 ? -28.299 -1.317 27.263 1.00 83.88 80 THR A O 1
ATOM 620 N N . VAL A 1 81 ? -26.053 -1.503 27.114 1.00 82.69 81 VAL A N 1
ATOM 621 C CA . VAL A 1 81 ? -25.781 -1.659 28.552 1.00 82.69 81 VAL A CA 1
ATOM 622 C C . VAL A 1 81 ? -25.218 -0.381 29.175 1.00 82.69 81 VAL A C 1
ATOM 624 O O . VAL A 1 81 ? -25.855 0.174 30.065 1.00 82.69 81 VAL A O 1
ATOM 627 N N . ASP A 1 82 ? -24.046 0.082 28.729 1.00 84.00 82 ASP A N 1
ATOM 628 C CA . ASP A 1 82 ? -23.296 1.171 29.391 1.00 84.00 82 ASP A CA 1
ATOM 629 C C . ASP A 1 82 ? -23.898 2.555 29.108 1.00 84.00 82 ASP A C 1
ATOM 631 O O . ASP A 1 82 ? -24.088 3.373 30.004 1.00 84.00 82 ASP A O 1
ATOM 635 N N . LYS A 1 83 ? -24.239 2.804 27.837 1.00 85.00 83 LYS A N 1
ATOM 636 C CA . LYS A 1 83 ? -24.803 4.059 27.313 1.00 85.00 83 LYS A CA 1
ATOM 637 C C . LYS A 1 83 ? -23.942 5.307 27.553 1.00 85.00 83 LYS A C 1
ATOM 639 O O . LYS A 1 83 ? -24.438 6.421 27.405 1.00 85.00 83 LYS A O 1
ATOM 644 N N . ASP A 1 84 ? -22.657 5.137 27.873 1.00 88.81 84 ASP A N 1
ATOM 645 C CA . ASP A 1 84 ? -21.680 6.221 28.017 1.00 88.81 84 ASP A CA 1
ATOM 646 C C . ASP A 1 84 ? -21.302 6.817 26.640 1.00 88.81 84 ASP A C 1
ATOM 648 O O . ASP A 1 84 ? -20.666 6.135 25.822 1.00 88.81 84 ASP A O 1
ATOM 652 N N . PRO A 1 85 ? -21.626 8.100 26.370 1.00 89.94 85 PRO A N 1
ATOM 653 C CA . PRO A 1 85 ? -21.305 8.750 25.100 1.00 89.94 85 PRO A CA 1
ATOM 654 C C . PRO A 1 85 ? -19.801 8.815 24.805 1.00 89.94 85 PRO A C 1
ATOM 656 O O . PRO A 1 85 ? -19.397 8.747 23.645 1.00 89.94 85 PRO A O 1
ATOM 659 N N . SER A 1 86 ? -18.958 8.921 25.837 1.00 93.19 86 SER A N 1
ATOM 660 C CA . SER A 1 86 ? -17.505 9.019 25.673 1.00 93.19 86 SER A CA 1
ATOM 661 C C . SER A 1 86 ? -16.899 7.703 25.178 1.00 93.19 86 SER A C 1
ATOM 663 O O . SER A 1 86 ? -16.027 7.703 24.306 1.00 93.19 86 SER A O 1
ATOM 665 N N . LYS A 1 87 ? -17.405 6.565 25.671 1.00 91.25 87 LYS A N 1
ATOM 666 C CA . LYS A 1 87 ? -17.025 5.231 25.190 1.00 91.25 87 LYS A CA 1
ATOM 667 C C . LYS A 1 87 ? -17.547 4.981 23.785 1.00 91.25 87 LYS A C 1
ATOM 669 O O . LYS A 1 87 ? -16.812 4.433 22.969 1.00 91.25 87 LYS A O 1
ATOM 674 N N . MET A 1 88 ? -18.764 5.434 23.483 1.00 92.38 88 MET A N 1
ATOM 675 C CA . MET A 1 88 ? -19.331 5.301 22.140 1.00 92.38 88 MET A CA 1
ATOM 676 C C . MET A 1 88 ? -18.494 6.061 21.108 1.00 92.38 88 MET A C 1
ATOM 678 O O . MET A 1 88 ? -18.198 5.533 20.041 1.00 92.38 88 MET A O 1
ATOM 682 N N . MET A 1 89 ? -18.043 7.272 21.451 1.00 93.88 89 MET A N 1
ATOM 683 C CA . MET A 1 89 ? -17.139 8.049 20.604 1.00 93.88 89 MET A CA 1
ATOM 684 C C . MET A 1 89 ? -15.829 7.296 20.337 1.0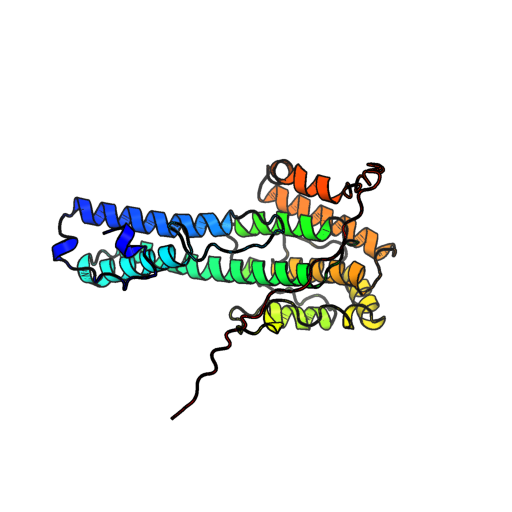0 93.88 89 MET A C 1
ATOM 686 O O . MET A 1 89 ? -15.428 7.192 19.185 1.00 93.88 89 MET A O 1
ATOM 690 N N . LYS A 1 90 ? -15.208 6.698 21.366 1.00 93.81 90 LYS A N 1
ATOM 691 C CA . LYS A 1 90 ? -13.988 5.886 21.199 1.00 93.81 90 LYS A CA 1
ATOM 692 C C . LYS A 1 90 ? -14.197 4.693 20.265 1.00 93.81 90 LYS A C 1
ATOM 694 O O . LYS A 1 90 ? -13.358 4.455 19.402 1.00 93.81 90 LYS A O 1
ATOM 699 N N . VAL A 1 91 ? -15.298 3.957 20.430 1.00 92.94 91 VAL A N 1
ATOM 700 C CA . VAL A 1 91 ? -15.628 2.808 19.568 1.00 92.94 91 VAL A CA 1
ATOM 701 C C . VAL A 1 91 ? -15.838 3.261 18.121 1.00 92.94 91 VAL A C 1
ATOM 703 O O . VAL A 1 91 ? -15.283 2.653 17.214 1.00 92.94 91 VAL A O 1
ATOM 706 N N . ASN A 1 92 ? -16.563 4.359 17.898 1.00 93.25 92 ASN A N 1
ATOM 707 C CA . ASN A 1 92 ? -16.786 4.903 16.556 1.00 93.25 92 ASN A CA 1
ATOM 708 C C . ASN A 1 92 ? -15.493 5.390 15.891 1.00 93.25 92 ASN A C 1
ATOM 710 O O . ASN A 1 92 ? -15.291 5.147 14.705 1.00 93.25 92 ASN A O 1
ATOM 714 N N . THR A 1 93 ? -14.606 6.052 16.640 1.00 93.56 93 THR A N 1
ATOM 715 C CA . THR A 1 93 ? -13.283 6.436 16.132 1.00 93.56 93 THR A CA 1
ATOM 716 C C . THR A 1 93 ? -12.480 5.207 15.723 1.00 93.56 93 THR A C 1
ATOM 718 O O . THR A 1 93 ? -11.892 5.204 14.647 1.00 93.56 93 THR A O 1
ATOM 721 N N . LEU A 1 94 ? -12.491 4.152 16.542 1.00 91.88 94 LEU A N 1
ATOM 722 C CA . LEU A 1 94 ? -11.771 2.922 16.229 1.00 91.88 94 LEU A CA 1
ATOM 723 C C . LEU A 1 94 ? -12.357 2.217 14.993 1.00 91.88 94 LEU A C 1
ATOM 725 O O . LEU A 1 94 ? -11.597 1.769 14.145 1.00 91.88 94 LEU A O 1
ATOM 729 N N . LEU A 1 95 ? -13.685 2.182 14.836 1.00 90.81 95 LEU A N 1
ATOM 730 C CA . LEU A 1 95 ? -14.339 1.664 13.624 1.00 90.81 95 LEU A CA 1
ATOM 731 C C . LEU A 1 95 ? -13.906 2.427 12.363 1.00 90.81 95 LEU A C 1
ATOM 733 O O . LEU A 1 95 ? -13.539 1.808 11.369 1.00 90.81 95 LEU A O 1
ATOM 737 N N . LEU A 1 96 ? -13.867 3.761 12.422 1.00 90.19 96 LEU A N 1
ATOM 738 C CA . LEU A 1 96 ? -13.410 4.586 11.299 1.00 90.19 96 LEU A CA 1
ATOM 739 C C . LEU A 1 96 ? -11.938 4.315 10.938 1.00 90.19 96 LEU A C 1
ATOM 741 O O . LEU A 1 96 ? -11.572 4.299 9.760 1.00 90.19 96 LEU A O 1
ATOM 745 N N . GLN A 1 97 ? -11.094 4.089 11.948 1.00 89.56 97 GLN A N 1
ATOM 746 C CA . GLN A 1 97 ? -9.702 3.688 11.739 1.00 89.56 97 GLN A CA 1
ATOM 747 C C . GLN A 1 97 ? -9.616 2.315 11.064 1.00 89.56 97 GLN A C 1
ATOM 749 O O . GLN A 1 97 ? -8.844 2.164 10.124 1.00 89.56 97 GLN A O 1
ATOM 754 N N . TYR A 1 98 ? -10.444 1.345 11.469 1.00 88.88 98 TYR A N 1
ATOM 755 C CA . TYR A 1 98 ? -10.542 0.044 10.799 1.00 88.88 98 TYR A CA 1
ATOM 756 C C . TYR A 1 98 ? -10.916 0.168 9.327 1.00 88.88 98 TYR A C 1
ATOM 758 O O . TYR A 1 98 ? -10.208 -0.379 8.483 1.00 88.88 98 TYR A O 1
ATOM 766 N N . ASP A 1 99 ? -11.968 0.920 9.009 1.00 85.88 99 ASP A N 1
ATOM 767 C CA . ASP A 1 99 ? -12.407 1.110 7.623 1.00 85.88 99 ASP A CA 1
ATOM 768 C C . ASP A 1 99 ? -11.284 1.696 6.756 1.00 85.88 99 ASP A C 1
ATOM 770 O O . ASP A 1 99 ? -11.021 1.228 5.645 1.00 85.88 99 ASP A O 1
ATOM 774 N N . THR A 1 100 ? -10.571 2.690 7.290 1.00 86.50 100 THR A N 1
ATOM 775 C CA . THR A 1 100 ? -9.480 3.368 6.581 1.00 86.50 100 THR A CA 1
ATOM 776 C C . THR A 1 100 ? -8.263 2.456 6.416 1.00 86.50 100 THR A C 1
ATOM 778 O O . THR A 1 100 ? -7.765 2.279 5.303 1.00 86.50 100 THR A O 1
ATOM 781 N N . THR A 1 101 ? -7.784 1.844 7.502 1.00 87.50 101 THR A N 1
ATOM 782 C CA . THR A 1 101 ? -6.591 0.986 7.498 1.00 87.50 101 THR A CA 1
ATOM 783 C C . THR A 1 101 ? -6.792 -0.255 6.639 1.00 87.50 101 THR A C 1
ATOM 785 O O . THR A 1 101 ? -5.886 -0.631 5.901 1.00 87.50 101 THR A O 1
ATOM 788 N N . LEU A 1 102 ? -7.974 -0.871 6.668 1.00 86.12 102 LEU A N 1
ATOM 789 C CA . LEU A 1 102 ? -8.252 -2.051 5.852 1.00 86.12 102 LEU A CA 1
ATOM 790 C C . LEU A 1 102 ? -8.393 -1.724 4.371 1.00 86.12 102 LEU A C 1
ATOM 792 O O . LEU A 1 102 ? -7.960 -2.519 3.541 1.00 86.12 102 LEU A O 1
ATOM 796 N N . ALA A 1 103 ? -8.947 -0.561 4.021 1.00 85.31 103 ALA A N 1
ATOM 797 C CA . ALA A 1 103 ? -8.971 -0.113 2.633 1.00 85.31 103 ALA A CA 1
ATOM 798 C C . ALA A 1 103 ? -7.549 0.115 2.095 1.00 85.31 103 ALA A C 1
ATOM 800 O O . ALA A 1 103 ? -7.215 -0.362 1.009 1.00 85.31 103 ALA A O 1
ATOM 801 N N . LYS A 1 104 ? -6.700 0.795 2.878 1.00 87.94 104 LYS A N 1
ATOM 802 C CA . LYS A 1 104 ? -5.276 1.004 2.568 1.00 87.94 104 LYS A CA 1
ATOM 803 C C . LYS A 1 104 ? -4.529 -0.318 2.427 1.00 87.94 104 LYS A C 1
ATOM 805 O O . LYS A 1 104 ? -3.788 -0.517 1.469 1.00 87.94 104 LYS A O 1
ATOM 810 N N . GLU A 1 105 ? -4.778 -1.246 3.342 1.00 87.25 105 GLU A N 1
ATOM 811 C CA . GLU A 1 105 ? -4.141 -2.553 3.334 1.00 87.25 105 GLU A CA 1
ATOM 812 C C . GLU A 1 105 ? -4.577 -3.401 2.140 1.00 87.25 105 GLU A C 1
ATOM 814 O O . GLU A 1 105 ? -3.734 -3.920 1.417 1.00 87.25 105 GLU A O 1
ATOM 819 N N . ALA A 1 106 ? -5.878 -3.484 1.860 1.00 84.50 106 ALA A N 1
ATOM 820 C CA . ALA A 1 106 ? -6.384 -4.173 0.677 1.00 84.50 106 ALA A CA 1
ATOM 821 C C . ALA A 1 106 ? -5.781 -3.599 -0.616 1.00 84.50 106 ALA A C 1
ATOM 823 O O . ALA A 1 106 ? -5.490 -4.341 -1.556 1.00 84.50 106 ALA A O 1
ATOM 824 N N . TRP A 1 107 ? -5.555 -2.283 -0.658 1.00 88.44 107 TRP A N 1
ATOM 825 C CA . TRP A 1 107 ? -4.867 -1.631 -1.765 1.00 88.44 107 TRP A CA 1
ATOM 826 C C . TRP A 1 107 ? -3.384 -2.019 -1.839 1.00 88.44 107 TRP A C 1
ATOM 828 O O . TRP A 1 107 ? -2.930 -2.429 -2.908 1.00 88.44 107 TRP A O 1
ATOM 838 N N . ARG A 1 108 ? -2.647 -1.974 -0.718 1.00 88.69 108 ARG A N 1
ATOM 839 C CA . ARG A 1 108 ? -1.241 -2.413 -0.635 1.00 88.69 108 ARG A CA 1
ATOM 840 C C . ARG A 1 108 ? -1.090 -3.853 -1.127 1.00 88.69 108 ARG A C 1
ATOM 842 O O . ARG A 1 108 ? -0.224 -4.127 -1.955 1.00 88.69 108 ARG A O 1
ATOM 849 N N . GLN A 1 109 ? -1.979 -4.744 -0.689 1.00 85.38 109 GLN A N 1
ATOM 850 C CA . GLN A 1 109 ? -2.000 -6.146 -1.108 1.00 85.38 109 GLN A CA 1
ATOM 851 C C . GLN A 1 109 ? -2.219 -6.313 -2.608 1.00 85.38 109 GLN A C 1
ATOM 853 O O . GLN A 1 109 ? -1.496 -7.056 -3.271 1.00 85.38 109 GLN A O 1
ATOM 858 N N . TRP A 1 110 ? -3.185 -5.583 -3.163 1.00 87.00 110 TRP A N 1
ATOM 859 C CA . TRP A 1 110 ? -3.452 -5.600 -4.597 1.00 87.00 110 TRP A CA 1
ATOM 860 C C . TRP A 1 110 ? -2.240 -5.129 -5.419 1.00 87.00 110 TRP A C 1
ATOM 862 O O . TRP A 1 110 ? -1.928 -5.707 -6.464 1.00 87.00 110 TRP A O 1
ATOM 872 N N . VAL A 1 111 ? -1.508 -4.120 -4.940 1.00 89.38 111 VAL A N 1
ATOM 873 C CA . VAL A 1 111 ? -0.279 -3.657 -5.597 1.00 89.38 111 VAL A CA 1
ATOM 874 C C . VAL A 1 111 ? 0.840 -4.695 -5.507 1.00 89.38 111 VAL A C 1
ATOM 876 O O . VAL A 1 111 ? 1.443 -5.018 -6.530 1.00 89.38 111 VAL A O 1
ATOM 879 N N . ILE A 1 112 ? 1.090 -5.263 -4.324 1.00 87.56 112 ILE A N 1
ATOM 880 C CA . ILE A 1 112 ? 2.106 -6.311 -4.130 1.00 87.56 112 ILE A CA 1
ATOM 881 C C . ILE A 1 112 ? 1.845 -7.494 -5.070 1.00 87.56 112 ILE A C 1
ATOM 883 O O . ILE A 1 112 ? 2.748 -7.948 -5.775 1.00 87.56 112 ILE A O 1
ATOM 887 N N . LEU A 1 113 ? 0.593 -7.954 -5.149 1.00 85.25 113 LEU A N 1
ATOM 888 C CA . LEU A 1 113 ? 0.198 -9.017 -6.071 1.00 85.25 113 LEU A CA 1
ATOM 889 C C . LEU A 1 113 ? 0.405 -8.616 -7.535 1.00 85.25 113 LEU A C 1
ATOM 891 O O . LEU A 1 113 ? 0.840 -9.448 -8.329 1.00 85.25 113 LEU A O 1
ATOM 895 N N . SER A 1 114 ? 0.172 -7.350 -7.889 1.00 86.88 114 SER A N 1
ATOM 896 C CA . SER A 1 114 ? 0.419 -6.839 -9.244 1.00 86.88 114 SER A CA 1
ATOM 897 C C . SER A 1 114 ? 1.900 -6.896 -9.630 1.00 86.88 114 SER A C 1
ATOM 899 O O . SER A 1 114 ? 2.212 -7.264 -10.761 1.00 86.88 114 SER A O 1
ATOM 901 N N . PHE A 1 115 ? 2.821 -6.583 -8.713 1.00 86.88 115 PHE A N 1
ATOM 902 C CA . PHE A 1 115 ? 4.260 -6.761 -8.944 1.00 86.88 115 PHE A CA 1
ATOM 903 C C . PHE A 1 115 ? 4.644 -8.248 -9.015 1.00 86.88 115 PHE A C 1
ATOM 905 O O . PHE A 1 115 ? 5.353 -8.666 -9.933 1.00 86.88 115 PHE A O 1
ATOM 912 N N . ALA A 1 116 ? 4.128 -9.071 -8.096 1.00 82.56 116 ALA A N 1
ATOM 913 C CA . ALA A 1 116 ? 4.435 -10.500 -8.029 1.00 82.56 116 ALA A CA 1
ATOM 914 C C . ALA A 1 116 ? 3.956 -11.282 -9.268 1.00 82.56 116 ALA A C 1
ATOM 916 O O . ALA A 1 116 ? 4.648 -12.189 -9.739 1.00 82.56 116 ALA A O 1
ATOM 917 N N . GLN A 1 117 ? 2.794 -10.928 -9.826 1.00 77.62 117 GLN A N 1
ATOM 918 C CA . GLN A 1 117 ? 2.250 -11.537 -11.045 1.00 77.62 117 GLN A CA 1
ATOM 919 C C . GLN A 1 117 ? 3.132 -11.281 -12.273 1.00 77.62 117 GLN A C 1
ATOM 921 O O . GLN A 1 117 ? 3.256 -12.161 -13.127 1.00 77.62 117 GLN A O 1
ATOM 926 N N . SER A 1 118 ? 3.789 -10.123 -12.336 1.00 72.25 118 SER A N 1
ATOM 927 C CA . SER A 1 118 ? 4.629 -9.726 -13.468 1.00 72.25 118 SER A CA 1
ATOM 928 C C . SER A 1 118 ? 5.978 -10.460 -13.535 1.00 72.25 118 SER A C 1
ATOM 930 O O . SER A 1 118 ? 6.610 -10.435 -14.591 1.00 72.25 118 SER A O 1
ATOM 932 N N . LYS A 1 119 ? 6.410 -11.133 -12.451 1.00 68.50 119 LYS A N 1
ATOM 933 C CA . LYS A 1 119 ? 7.588 -12.031 -12.362 1.00 68.50 119 LYS A CA 1
ATOM 934 C C . LYS A 1 119 ? 8.842 -11.526 -13.096 1.00 68.50 119 LYS A C 1
ATOM 936 O O . LYS A 1 119 ? 9.369 -12.217 -13.972 1.00 68.50 119 LYS A O 1
ATOM 941 N N . TYR A 1 120 ? 9.351 -10.350 -12.729 1.00 69.62 120 TYR A N 1
ATOM 942 C CA . TYR A 1 120 ? 10.521 -9.770 -13.389 1.00 69.62 120 TYR A CA 1
ATOM 943 C C . TYR A 1 120 ? 11.613 -9.310 -12.419 1.00 69.62 120 TYR A C 1
ATOM 945 O O . TYR A 1 120 ? 11.335 -8.706 -11.392 1.00 69.62 120 TYR A O 1
ATOM 953 N N . ASN A 1 121 ? 12.878 -9.570 -12.755 1.00 68.00 121 ASN A N 1
ATOM 954 C CA . ASN A 1 121 ? 14.014 -9.297 -11.868 1.00 68.00 121 ASN A CA 1
ATOM 955 C C . ASN A 1 121 ? 15.028 -8.282 -12.417 1.00 68.00 121 ASN A C 1
ATOM 957 O O . ASN A 1 121 ? 16.034 -8.038 -11.759 1.00 68.00 121 ASN A O 1
ATOM 961 N N . LYS A 1 122 ? 14.816 -7.689 -13.603 1.00 77.44 122 LYS A N 1
ATOM 962 C CA . LYS A 1 122 ? 15.784 -6.716 -14.155 1.00 77.44 122 LYS A CA 1
ATOM 963 C C . LYS A 1 122 ? 15.474 -5.254 -13.839 1.00 77.44 122 LYS A C 1
ATOM 965 O O . LYS A 1 122 ? 16.216 -4.385 -14.277 1.00 77.44 122 LYS A O 1
ATOM 970 N N . ALA A 1 123 ? 14.424 -4.973 -13.068 1.00 78.19 123 ALA A N 1
ATOM 971 C CA . ALA A 1 123 ? 14.129 -3.622 -12.581 1.00 78.19 123 ALA A CA 1
ATOM 972 C C . ALA A 1 123 ? 15.020 -3.194 -11.393 1.00 78.19 123 ALA A C 1
ATOM 974 O O . ALA A 1 123 ? 14.786 -2.145 -10.795 1.00 78.19 123 ALA A O 1
ATOM 975 N N . GLY A 1 124 ? 16.038 -3.994 -11.051 1.00 82.56 124 GLY A N 1
ATOM 976 C CA . GLY A 1 124 ? 16.920 -3.736 -9.917 1.00 82.56 124 GLY A CA 1
ATOM 977 C C . GLY A 1 124 ? 16.140 -3.715 -8.605 1.00 82.56 124 GLY A C 1
ATOM 978 O O . GLY A 1 124 ? 15.282 -4.563 -8.397 1.00 82.56 124 GLY A O 1
ATOM 979 N N . LEU A 1 125 ? 16.432 -2.715 -7.770 1.00 87.69 125 LEU A N 1
ATOM 980 C CA . LEU A 1 125 ? 15.843 -2.495 -6.443 1.00 87.69 125 LEU A CA 1
ATOM 981 C C . LEU A 1 125 ? 14.490 -1.772 -6.461 1.00 87.69 125 LEU A C 1
ATOM 983 O O . LEU A 1 125 ? 14.011 -1.364 -5.407 1.00 87.69 125 LEU A O 1
ATOM 987 N N . LEU A 1 126 ? 13.913 -1.487 -7.633 1.00 91.44 126 LEU A N 1
ATOM 988 C CA . LEU A 1 126 ? 12.772 -0.571 -7.712 1.00 91.44 126 LEU A CA 1
ATOM 989 C C . LEU A 1 126 ? 11.572 -1.060 -6.892 1.00 91.44 126 LEU A C 1
ATOM 991 O O . LEU A 1 126 ? 10.924 -0.265 -6.215 1.00 91.44 126 LEU A O 1
ATOM 995 N N . TYR A 1 127 ? 11.286 -2.360 -6.946 1.00 90.56 127 TYR A N 1
ATOM 996 C CA . TYR A 1 127 ? 10.167 -2.931 -6.209 1.00 90.56 127 TYR A CA 1
ATOM 997 C C . TYR A 1 127 ? 10.440 -2.952 -4.701 1.00 90.56 127 TYR A C 1
ATOM 999 O O . TYR A 1 127 ? 9.586 -2.562 -3.913 1.00 90.56 127 TYR A O 1
ATOM 1007 N N . GLU A 1 128 ? 11.649 -3.319 -4.291 1.00 88.75 128 GLU A N 1
ATOM 1008 C CA . GLU A 1 128 ? 12.072 -3.350 -2.892 1.00 88.75 128 GLU A CA 1
ATOM 1009 C C . GLU A 1 128 ? 12.098 -1.944 -2.280 1.00 88.75 128 GLU A C 1
ATOM 1011 O O . GLU A 1 128 ? 11.623 -1.745 -1.164 1.00 88.75 128 GLU A O 1
ATOM 1016 N N . ALA A 1 129 ? 12.578 -0.943 -3.023 1.00 91.56 129 ALA A N 1
ATOM 1017 C CA . ALA A 1 129 ? 12.524 0.458 -2.613 1.00 91.56 129 ALA A CA 1
ATOM 1018 C C . ALA A 1 129 ? 11.075 0.938 -2.446 1.00 91.56 129 ALA A C 1
ATOM 1020 O O . ALA A 1 129 ? 10.771 1.658 -1.496 1.00 91.56 129 ALA A O 1
ATOM 1021 N N . TRP A 1 130 ? 10.168 0.498 -3.324 1.00 93.56 130 TRP A N 1
ATOM 1022 C CA . TRP A 1 130 ? 8.742 0.788 -3.195 1.00 93.56 130 TRP A CA 1
ATOM 1023 C C . TRP A 1 130 ? 8.118 0.112 -1.971 1.00 93.56 130 TRP A C 1
ATOM 1025 O O . TRP A 1 130 ? 7.337 0.756 -1.278 1.00 93.56 130 TRP A O 1
ATOM 1035 N N . LEU A 1 131 ? 8.480 -1.139 -1.660 1.00 90.75 131 LEU A N 1
ATOM 1036 C CA . LEU A 1 131 ? 8.006 -1.834 -0.455 1.00 90.75 131 LEU A CA 1
ATOM 1037 C C . LEU A 1 131 ? 8.416 -1.087 0.818 1.00 90.75 131 LEU A C 1
ATOM 1039 O O . LEU A 1 131 ? 7.571 -0.850 1.678 1.00 90.75 131 LEU A O 1
ATOM 1043 N N . ILE A 1 132 ? 9.680 -0.662 0.905 1.00 90.88 132 ILE A N 1
ATOM 1044 C CA . ILE A 1 132 ? 10.196 0.116 2.041 1.00 90.88 132 ILE A CA 1
ATOM 1045 C C . ILE A 1 132 ? 9.444 1.444 2.165 1.00 90.88 132 ILE A C 1
ATOM 1047 O O . ILE A 1 132 ? 8.967 1.789 3.244 1.00 90.88 132 ILE A O 1
ATOM 1051 N N . TRP A 1 133 ? 9.284 2.171 1.061 1.00 93.12 133 TRP A N 1
ATOM 1052 C CA . TRP A 1 133 ? 8.532 3.421 1.062 1.00 93.12 133 TRP A CA 1
ATOM 1053 C C . TRP A 1 133 ? 7.072 3.203 1.487 1.00 93.12 133 TRP A C 1
ATOM 1055 O O . TRP A 1 133 ? 6.557 3.930 2.337 1.00 93.12 133 TRP A O 1
ATOM 1065 N N . MET A 1 134 ? 6.421 2.152 0.986 1.00 92.25 134 MET A N 1
ATOM 1066 C CA . MET A 1 134 ? 5.041 1.811 1.326 1.00 92.25 134 MET A CA 1
ATOM 1067 C C . MET A 1 134 ? 4.874 1.449 2.811 1.00 92.25 134 MET A C 1
ATOM 1069 O O . MET A 1 134 ? 3.844 1.785 3.393 1.00 92.25 134 MET A O 1
ATOM 1073 N N . GLU A 1 135 ? 5.867 0.818 3.452 1.00 90.25 135 GLU A N 1
ATOM 1074 C CA . GLU A 1 135 ? 5.869 0.635 4.913 1.00 90.25 135 GLU A CA 1
ATOM 1075 C C . GLU A 1 135 ? 5.780 1.986 5.627 1.00 90.25 135 GLU A C 1
ATOM 1077 O O . GLU A 1 135 ? 4.885 2.191 6.446 1.00 90.25 135 GLU A O 1
ATOM 1082 N N . THR A 1 136 ? 6.634 2.943 5.254 1.00 90.62 136 THR A N 1
ATOM 1083 C CA . THR A 1 136 ? 6.637 4.269 5.891 1.00 90.62 136 THR A CA 1
ATOM 1084 C C . THR A 1 136 ? 5.329 5.036 5.667 1.00 90.62 136 THR A C 1
ATOM 1086 O O . THR A 1 136 ? 4.818 5.681 6.582 1.00 90.62 136 THR A O 1
ATOM 1089 N N . VAL A 1 137 ? 4.720 4.897 4.485 1.00 90.94 137 VAL A N 1
ATOM 1090 C CA . VAL A 1 137 ? 3.413 5.489 4.157 1.00 90.94 137 VAL A CA 1
ATOM 1091 C C . VAL A 1 137 ? 2.278 4.865 4.970 1.00 90.94 137 VAL A C 1
ATOM 1093 O O . VAL A 1 137 ? 1.356 5.578 5.371 1.00 90.94 137 VAL A O 1
ATOM 1096 N N . MET A 1 138 ? 2.325 3.551 5.216 1.00 88.56 138 MET A N 1
ATOM 1097 C CA . MET A 1 138 ? 1.360 2.868 6.085 1.00 88.56 138 MET A CA 1
ATOM 1098 C C . MET A 1 138 ? 1.500 3.308 7.543 1.00 88.56 138 MET A C 1
ATOM 1100 O O . MET A 1 138 ? 0.495 3.386 8.244 1.00 88.56 138 MET A O 1
ATOM 1104 N N . TRP A 1 139 ? 2.718 3.605 8.004 1.00 86.94 139 TRP A N 1
ATOM 1105 C CA . TRP A 1 139 ? 2.963 4.079 9.373 1.00 86.94 139 TRP A CA 1
ATOM 1106 C C . TRP A 1 139 ? 2.508 5.522 9.568 1.00 86.94 139 TRP A C 1
ATOM 1108 O O . TRP A 1 139 ? 2.054 5.892 10.652 1.00 86.94 139 TRP A O 1
ATOM 1118 N N . ALA A 1 140 ? 2.613 6.331 8.518 1.00 84.50 140 ALA A N 1
ATOM 1119 C CA . ALA A 1 140 ? 2.171 7.711 8.532 1.00 84.50 140 ALA A CA 1
ATOM 1120 C C . ALA A 1 140 ? 0.633 7.818 8.571 1.00 84.50 140 ALA A C 1
ATOM 1122 O O . ALA A 1 140 ? -0.085 7.095 7.874 1.00 84.50 140 ALA A O 1
ATOM 1123 N N . ASP A 1 141 ? 0.116 8.788 9.335 1.00 77.88 141 ASP A N 1
ATOM 1124 C CA . ASP A 1 141 ? -1.317 9.129 9.402 1.00 77.88 141 ASP A CA 1
ATOM 1125 C C . ASP A 1 141 ? -1.765 9.914 8.156 1.00 77.88 141 ASP A C 1
ATOM 1127 O O . ASP A 1 141 ? -2.188 11.067 8.196 1.00 77.88 141 ASP A O 1
ATOM 1131 N N . THR A 1 142 ? -1.575 9.281 7.006 1.00 80.12 142 THR A N 1
ATOM 1132 C CA . THR A 1 142 ? -1.822 9.830 5.678 1.00 80.12 142 THR A CA 1
ATOM 1133 C C . THR A 1 142 ? -3.318 9.911 5.393 1.00 80.12 142 THR A C 1
ATOM 1135 O O . THR A 1 142 ? -4.075 8.953 5.571 1.00 80.12 142 THR A O 1
ATOM 1138 N N . THR A 1 143 ? -3.764 11.057 4.909 1.00 84.31 143 THR A N 1
ATOM 1139 C CA . THR A 1 143 ? -5.155 11.333 4.556 1.00 84.31 143 THR A CA 1
ATOM 1140 C C . THR A 1 143 ? -5.574 10.625 3.266 1.00 84.31 143 THR A C 1
ATOM 1142 O O . THR A 1 143 ? -4.756 10.318 2.398 1.00 84.31 143 THR A O 1
ATOM 1145 N N . ASP A 1 144 ? -6.883 10.445 3.070 1.00 82.25 144 ASP A N 1
ATOM 1146 C CA . ASP A 1 144 ? -7.450 9.928 1.813 1.00 82.25 144 ASP A CA 1
ATOM 1147 C C . ASP A 1 144 ? -6.981 10.716 0.576 1.00 82.25 144 ASP A C 1
ATOM 1149 O O . ASP A 1 144 ? -6.789 10.146 -0.499 1.00 82.25 144 ASP A O 1
ATOM 1153 N N . ASN A 1 145 ? -6.783 12.029 0.719 1.00 83.75 145 ASN A N 1
ATOM 1154 C CA . ASN A 1 145 ? -6.280 12.864 -0.366 1.00 83.75 145 ASN A CA 1
ATOM 1155 C C . ASN A 1 145 ? -4.819 12.540 -0.694 1.00 83.75 145 ASN A C 1
ATOM 1157 O O . ASN A 1 145 ? -4.479 12.446 -1.866 1.00 83.75 145 ASN A O 1
ATOM 1161 N N . GLU A 1 146 ? -3.964 12.331 0.303 1.00 88.00 146 GLU A N 1
ATOM 1162 C CA . GLU A 1 146 ? -2.567 11.930 0.076 1.00 88.00 146 GLU A CA 1
ATOM 1163 C C . GLU A 1 146 ? -2.470 10.538 -0.560 1.00 88.00 146 GLU A C 1
ATOM 1165 O O . GLU A 1 146 ? -1.542 10.267 -1.314 1.00 88.00 146 GLU A O 1
ATOM 1170 N N . TRP A 1 147 ? -3.465 9.675 -0.356 1.00 88.69 147 TRP A N 1
ATOM 1171 C CA . TRP A 1 147 ? -3.513 8.365 -1.004 1.00 88.69 147 TRP A CA 1
ATOM 1172 C C . TRP A 1 147 ? -3.983 8.407 -2.455 1.00 88.69 147 TRP A C 1
ATOM 1174 O O . TRP A 1 147 ? -3.365 7.798 -3.328 1.00 88.69 147 TRP A O 1
ATOM 1184 N N . TYR A 1 148 ? -5.088 9.105 -2.719 1.00 86.12 148 TYR A N 1
ATOM 1185 C CA . TYR A 1 148 ? -5.850 8.923 -3.960 1.00 86.12 148 TYR A CA 1
ATOM 1186 C C . TYR A 1 148 ? -5.940 10.172 -4.845 1.00 86.12 148 TYR A C 1
ATOM 1188 O O . TYR A 1 148 ? -6.553 10.109 -5.915 1.00 86.12 148 TYR A O 1
ATOM 1196 N N . ARG A 1 149 ? -5.368 11.316 -4.439 1.00 85.56 149 ARG A N 1
ATOM 1197 C CA . ARG A 1 149 ? -5.342 12.526 -5.280 1.00 85.56 149 ARG A CA 1
ATOM 1198 C C . ARG A 1 149 ? -4.598 12.226 -6.577 1.00 85.56 149 ARG A C 1
ATOM 1200 O O . ARG A 1 149 ? -3.431 11.881 -6.544 1.00 85.56 149 ARG A O 1
ATOM 1207 N N . MET A 1 150 ? -5.248 12.404 -7.722 1.00 72.62 150 MET A N 1
ATOM 1208 C CA . MET A 1 150 ? -4.579 12.272 -9.018 1.00 72.62 150 MET A CA 1
ATOM 1209 C C . MET A 1 150 ? -4.237 13.638 -9.592 1.00 72.62 150 MET A C 1
ATOM 1211 O O . MET A 1 150 ? -5.138 14.433 -9.882 1.00 72.62 150 MET A O 1
ATOM 1215 N N . GLU A 1 151 ? -2.956 13.887 -9.844 1.00 67.69 151 GLU A N 1
ATOM 1216 C CA . GLU A 1 151 ? -2.532 15.070 -10.592 1.00 67.69 151 GLU A CA 1
ATOM 1217 C C . GLU A 1 151 ? -2.734 14.869 -12.101 1.00 67.69 151 GLU A C 1
ATOM 1219 O O . GLU A 1 151 ? -1.912 14.289 -12.810 1.00 67.69 151 GLU A O 1
ATOM 1224 N N . ARG A 1 152 ? -3.871 15.334 -12.625 1.00 60.53 152 ARG A N 1
ATOM 1225 C CA . ARG A 1 152 ? -4.230 15.200 -14.054 1.00 60.53 152 ARG A CA 1
ATOM 1226 C C . ARG A 1 152 ? -3.504 16.180 -14.987 1.00 60.53 152 ARG A C 1
ATOM 1228 O O . ARG A 1 152 ? -3.866 16.284 -16.154 1.00 60.53 152 ARG A O 1
ATOM 1235 N N . SER A 1 153 ? -2.541 16.949 -14.484 1.00 55.81 153 SER A N 1
ATOM 1236 C CA . SER A 1 153 ? -1.889 18.033 -15.232 1.00 55.81 153 SER A CA 1
ATOM 1237 C C . SER A 1 153 ? -0.958 17.536 -16.343 1.00 55.81 153 SER A C 1
ATOM 1239 O O . SER A 1 153 ? -0.736 18.264 -17.308 1.00 55.81 153 SER A O 1
ATOM 1241 N N . ASN A 1 154 ? -0.467 16.296 -16.254 1.00 63.84 154 ASN A N 1
ATOM 1242 C CA . ASN A 1 154 ? 0.428 15.705 -17.245 1.00 63.84 154 ASN A CA 1
ATOM 1243 C C . ASN A 1 154 ? -0.309 14.698 -18.134 1.00 63.84 154 ASN A C 1
ATOM 1245 O O . ASN A 1 154 ? -1.080 13.876 -17.647 1.00 63.84 154 ASN A O 1
ATOM 1249 N N . VAL A 1 155 ? -0.042 14.742 -19.445 1.00 78.25 155 VAL A N 1
ATOM 1250 C CA . VAL A 1 155 ? -0.521 13.727 -20.396 1.00 78.25 155 VAL A CA 1
ATOM 1251 C C . VAL A 1 155 ? 0.164 12.403 -20.054 1.00 78.25 155 VAL A C 1
ATOM 1253 O O . VAL A 1 155 ? 1.358 12.244 -20.320 1.00 78.25 155 VAL A O 1
ATOM 1256 N N . ARG A 1 156 ? -0.580 11.486 -19.428 1.00 87.38 156 ARG A N 1
ATOM 1257 C CA . ARG A 1 156 ? -0.125 10.132 -19.091 1.00 87.38 156 ARG A CA 1
ATOM 1258 C C . ARG A 1 156 ? -0.407 9.177 -20.258 1.00 87.38 156 ARG A C 1
ATOM 1260 O O . ARG A 1 156 ? -1.317 9.438 -21.048 1.00 87.38 156 ARG A O 1
ATOM 1267 N N . PRO A 1 157 ? 0.345 8.070 -20.385 1.00 91.44 157 PRO A N 1
ATOM 1268 C CA . PRO A 1 157 ? 0.009 7.007 -21.325 1.00 91.44 157 PRO A CA 1
ATOM 1269 C C . PRO A 1 157 ? -1.367 6.419 -21.005 1.00 91.44 157 PRO A C 1
ATOM 1271 O O . PRO A 1 157 ? -1.721 6.263 -19.834 1.00 91.44 157 PRO A O 1
ATOM 1274 N N . LYS A 1 158 ? -2.124 6.021 -22.031 1.00 90.31 158 LYS A N 1
ATOM 1275 C CA . LYS A 1 158 ? -3.503 5.537 -21.842 1.00 90.31 158 LYS A CA 1
ATOM 1276 C C . LYS A 1 158 ? -3.577 4.315 -20.921 1.00 90.31 158 LYS A C 1
ATOM 1278 O O . LYS A 1 158 ? -4.453 4.240 -20.068 1.00 90.31 158 LYS A O 1
ATOM 1283 N N . ILE A 1 159 ? -2.623 3.391 -21.048 1.00 90.38 159 ILE A N 1
ATOM 1284 C CA . ILE A 1 159 ? -2.541 2.210 -20.177 1.00 90.38 159 ILE A CA 1
ATOM 1285 C C . ILE A 1 159 ? -2.385 2.590 -18.696 1.00 90.38 159 ILE A C 1
ATOM 1287 O O . ILE A 1 159 ? -2.936 1.919 -17.827 1.00 90.38 159 ILE A O 1
ATOM 1291 N N . VAL A 1 160 ? -1.681 3.686 -18.401 1.00 91.31 160 VAL A N 1
ATOM 1292 C CA . VAL A 1 160 ? -1.494 4.186 -17.033 1.00 91.31 160 VAL A CA 1
ATOM 1293 C C . VAL A 1 160 ? -2.798 4.774 -16.500 1.00 91.31 160 VAL A C 1
ATOM 1295 O O . VAL A 1 160 ? -3.159 4.503 -15.357 1.00 91.31 160 VAL A O 1
ATOM 1298 N N . ASP A 1 161 ? -3.544 5.511 -17.328 1.00 90.38 161 ASP A N 1
ATOM 1299 C CA . ASP A 1 161 ? -4.873 6.018 -16.963 1.00 90.38 161 ASP A CA 1
ATOM 1300 C C . ASP A 1 161 ? -5.878 4.881 -16.722 1.00 90.38 161 ASP A C 1
ATOM 1302 O O . ASP A 1 161 ? -6.646 4.925 -15.757 1.00 90.38 161 ASP A O 1
ATOM 1306 N N . ASP A 1 162 ? -5.851 3.836 -17.551 1.00 89.38 162 ASP A N 1
ATOM 1307 C CA . ASP A 1 162 ? -6.708 2.660 -17.386 1.00 89.38 162 ASP A CA 1
ATOM 1308 C C . ASP A 1 162 ? -6.388 1.927 -16.068 1.00 89.38 162 ASP A C 1
ATOM 1310 O O . ASP A 1 162 ? -7.295 1.535 -15.328 1.00 89.38 162 ASP A O 1
ATOM 1314 N N . ILE A 1 163 ? -5.104 1.804 -15.708 1.00 90.69 163 ILE A N 1
ATOM 1315 C CA . ILE A 1 163 ? -4.680 1.252 -14.411 1.00 90.69 163 ILE A CA 1
ATOM 1316 C C . ILE A 1 163 ? -5.117 2.157 -13.258 1.00 90.69 163 ILE A C 1
ATOM 1318 O O . ILE A 1 163 ? -5.600 1.655 -12.243 1.00 90.69 163 ILE A O 1
ATOM 1322 N N . ALA A 1 164 ? -5.010 3.478 -13.401 1.00 90.31 164 ALA A N 1
ATOM 1323 C CA . ALA A 1 164 ? -5.428 4.430 -12.375 1.00 90.31 164 ALA A CA 1
ATOM 1324 C C . ALA A 1 164 ? -6.928 4.305 -12.048 1.00 90.31 164 ALA A C 1
ATOM 1326 O O . ALA A 1 164 ? -7.330 4.330 -10.881 1.00 90.31 164 ALA A O 1
ATOM 1327 N N . GLN A 1 165 ? -7.771 4.086 -13.062 1.00 87.75 165 GLN A N 1
ATOM 1328 C CA . GLN A 1 165 ? -9.204 3.830 -12.868 1.00 87.75 165 GLN A CA 1
ATOM 1329 C C . GLN A 1 165 ? -9.479 2.542 -12.083 1.00 87.75 165 GLN A C 1
ATOM 1331 O O . GLN A 1 165 ? -10.452 2.466 -11.333 1.00 87.75 165 GLN A O 1
ATOM 1336 N N . ILE A 1 166 ? -8.631 1.524 -12.232 1.00 87.31 166 ILE A N 1
ATOM 1337 C CA . ILE A 1 166 ? -8.735 0.278 -11.463 1.00 87.31 166 ILE A CA 1
ATOM 1338 C C . ILE A 1 166 ? -8.206 0.492 -10.040 1.00 87.31 166 ILE A C 1
ATOM 1340 O O . ILE A 1 166 ? -8.830 0.058 -9.073 1.00 87.31 166 ILE A O 1
ATOM 1344 N N . ALA A 1 167 ? -7.077 1.182 -9.897 1.00 87.25 167 ALA A N 1
ATOM 1345 C CA . ALA A 1 167 ? -6.405 1.418 -8.625 1.00 87.25 167 ALA A CA 1
ATOM 1346 C C . ALA A 1 167 ? -7.205 2.325 -7.672 1.00 87.25 167 ALA A C 1
ATOM 1348 O O . ALA A 1 167 ? -7.082 2.188 -6.459 1.00 87.25 167 ALA A O 1
ATOM 1349 N N . THR A 1 168 ? -8.059 3.205 -8.202 1.00 85.81 168 THR A N 1
ATOM 1350 C CA . THR A 1 168 ? -8.959 4.070 -7.413 1.00 85.81 168 THR A CA 1
ATOM 1351 C C . THR A 1 168 ? -10.200 3.350 -6.872 1.00 85.81 168 THR A C 1
ATOM 1353 O O . THR A 1 168 ? -10.957 3.929 -6.088 1.00 85.81 168 THR A O 1
ATOM 1356 N N . ARG A 1 169 ? -10.434 2.083 -7.246 1.00 80.38 169 ARG A N 1
ATOM 1357 C CA . ARG A 1 169 ? -11.563 1.302 -6.727 1.00 80.38 169 ARG A CA 1
ATOM 1358 C C . ARG A 1 169 ? -11.332 0.940 -5.261 1.00 80.38 169 ARG A C 1
ATOM 1360 O O . ARG A 1 169 ? -10.474 0.121 -4.944 1.00 80.38 169 ARG A O 1
ATOM 1367 N N . ARG A 1 170 ? -12.158 1.508 -4.376 1.00 68.44 170 ARG A N 1
ATOM 1368 C CA . ARG A 1 170 ? -12.171 1.181 -2.936 1.00 68.44 170 ARG A CA 1
ATOM 1369 C C . ARG A 1 170 ? -12.800 -0.179 -2.629 1.00 68.44 170 ARG A C 1
ATOM 1371 O O . ARG A 1 170 ? -12.485 -0.782 -1.614 1.00 68.44 170 ARG A O 1
ATOM 1378 N N . VAL A 1 171 ? -13.681 -0.658 -3.507 1.00 69.81 171 VAL A N 1
ATOM 1379 C CA . VAL A 1 171 ? -14.315 -1.977 -3.410 1.00 69.81 171 VAL A CA 1
ATOM 1380 C C . VAL A 1 171 ? -13.942 -2.769 -4.652 1.00 69.81 171 VAL A C 1
ATOM 1382 O O . VAL A 1 171 ? -14.145 -2.298 -5.774 1.00 69.81 171 VAL A O 1
ATOM 1385 N N . ARG A 1 172 ? -13.382 -3.961 -4.449 1.00 68.62 172 ARG A N 1
ATOM 1386 C CA . ARG A 1 172 ? -12.949 -4.853 -5.526 1.00 68.62 172 ARG A CA 1
ATOM 1387 C C . ARG A 1 172 ? -13.832 -6.102 -5.548 1.00 68.62 172 ARG A C 1
ATOM 1389 O O . ARG A 1 172 ? -14.130 -6.631 -4.475 1.00 68.62 172 ARG A O 1
ATOM 1396 N N . PRO A 1 173 ? -14.277 -6.568 -6.727 1.00 65.88 173 PRO A N 1
ATOM 1397 C CA . PRO A 1 173 ? -14.934 -7.861 -6.834 1.00 65.88 173 PRO A CA 1
ATOM 1398 C C . PRO A 1 173 ? -13.964 -8.969 -6.408 1.00 65.88 173 PRO A C 1
ATOM 1400 O O . PRO A 1 173 ? -12.764 -8.888 -6.658 1.00 65.88 173 PRO A O 1
ATOM 1403 N N . ILE A 1 174 ? -14.483 -10.019 -5.773 1.00 65.12 174 ILE A N 1
ATOM 1404 C CA . ILE A 1 174 ? -13.697 -11.212 -5.443 1.00 65.12 174 ILE A CA 1
ATOM 1405 C C . ILE A 1 174 ? -13.700 -12.117 -6.680 1.00 65.12 174 ILE A C 1
ATOM 1407 O O . ILE A 1 174 ? -14.425 -13.109 -6.742 1.00 65.12 174 ILE A O 1
ATOM 1411 N N . GLN A 1 175 ? -12.945 -11.725 -7.704 1.00 61.84 175 GLN A N 1
ATOM 1412 C CA . GLN A 1 175 ? -12.651 -12.564 -8.865 1.00 61.84 175 GLN A CA 1
ATOM 1413 C C . GLN A 1 175 ? -11.142 -12.777 -8.957 1.00 61.84 175 GLN A C 1
ATOM 1415 O O . GLN A 1 175 ? -10.358 -11.897 -8.611 1.00 61.84 175 GLN A O 1
ATOM 1420 N N . THR A 1 176 ? -10.725 -13.961 -9.408 1.00 58.81 176 THR A N 1
ATOM 1421 C CA . THR A 1 176 ? -9.302 -14.334 -9.485 1.00 58.81 176 THR A CA 1
ATOM 1422 C C . THR A 1 176 ? -8.476 -13.382 -10.341 1.00 58.81 176 THR A C 1
ATOM 1424 O O . THR A 1 176 ? -7.304 -13.153 -10.051 1.00 58.81 176 THR A O 1
ATOM 1427 N N . ASP A 1 177 ? -9.114 -12.785 -11.342 1.00 60.94 177 ASP A N 1
ATOM 1428 C CA . ASP A 1 177 ? -8.480 -11.884 -12.300 1.00 60.94 177 ASP A CA 1
ATOM 1429 C C . ASP A 1 177 ? -8.396 -10.436 -11.771 1.00 60.94 177 ASP A C 1
ATOM 1431 O O . ASP A 1 177 ? -7.673 -9.615 -12.328 1.00 60.94 177 ASP A O 1
ATOM 1435 N N . ASP A 1 178 ? -9.075 -10.132 -10.656 1.00 65.38 178 ASP A N 1
ATOM 1436 C CA . ASP A 1 178 ? -9.113 -8.810 -10.012 1.00 65.38 178 ASP A CA 1
ATOM 1437 C C . ASP A 1 178 ? -8.096 -8.664 -8.859 1.00 65.38 178 ASP A C 1
ATOM 1439 O O . ASP A 1 178 ? -7.977 -7.588 -8.260 1.00 65.38 178 ASP A O 1
ATOM 1443 N N . PHE A 1 179 ? -7.339 -9.723 -8.535 1.00 72.69 179 PHE A N 1
ATOM 1444 C CA . PHE A 1 179 ? -6.340 -9.706 -7.454 1.00 72.69 179 PHE A CA 1
ATOM 1445 C C . PHE A 1 179 ? -5.069 -8.905 -7.787 1.00 72.69 179 PHE A C 1
ATOM 1447 O O . PHE A 1 179 ? -4.277 -8.633 -6.889 1.00 72.69 179 PHE A O 1
ATOM 1454 N N . GLY A 1 180 ? -4.888 -8.497 -9.044 1.00 77.75 180 GLY A N 1
ATOM 1455 C CA . GLY A 1 180 ? -3.791 -7.643 -9.500 1.00 77.75 180 GLY A CA 1
ATOM 1456 C C . GLY A 1 180 ? -4.188 -6.841 -10.741 1.00 77.75 180 GLY A C 1
ATOM 1457 O O . GLY A 1 180 ? -5.372 -6.732 -11.066 1.00 77.75 180 GLY A O 1
ATOM 1458 N N . ILE A 1 181 ? -3.217 -6.242 -11.429 1.00 82.94 181 ILE A N 1
ATOM 1459 C CA . ILE A 1 181 ? -3.462 -5.538 -12.694 1.00 82.94 181 ILE A CA 1
ATOM 1460 C C . ILE A 1 181 ? -3.700 -6.553 -13.829 1.00 82.94 181 ILE A C 1
ATOM 1462 O O . ILE A 1 181 ? -2.822 -7.371 -14.105 1.00 82.94 181 ILE A O 1
ATOM 1466 N N . PRO A 1 182 ? -4.820 -6.457 -14.575 1.00 71.38 182 PRO A N 1
ATOM 1467 C CA . PRO A 1 182 ? -5.172 -7.428 -15.620 1.00 71.38 182 PRO A CA 1
ATOM 1468 C C . PRO A 1 182 ? -4.279 -7.355 -16.876 1.00 71.38 182 PRO A C 1
ATOM 1470 O O . PRO A 1 182 ? -4.307 -8.249 -17.716 1.00 71.38 182 PRO A O 1
ATOM 1473 N N . TYR A 1 183 ? -3.455 -6.312 -17.015 1.00 64.69 183 TYR A N 1
ATOM 1474 C CA . TYR A 1 183 ? -2.572 -6.066 -18.167 1.00 64.69 183 TYR A CA 1
ATOM 1475 C C . TYR A 1 183 ? -1.160 -6.653 -18.009 1.00 64.69 183 TYR A C 1
ATOM 1477 O O . TYR A 1 183 ? -0.202 -6.106 -18.553 1.00 64.69 183 TYR A O 1
ATOM 1485 N N . ALA A 1 184 ? -1.004 -7.731 -17.241 1.00 61.06 184 ALA A N 1
ATOM 1486 C CA . ALA A 1 184 ? 0.283 -8.110 -16.661 1.00 61.06 184 ALA A CA 1
ATOM 1487 C C . ALA A 1 184 ? 1.422 -8.425 -17.652 1.00 61.06 184 ALA A C 1
ATOM 1489 O O . ALA A 1 184 ? 2.556 -8.447 -17.205 1.00 61.06 184 ALA A O 1
ATOM 1490 N N . ASN A 1 185 ? 1.204 -8.652 -18.959 1.00 65.44 185 ASN A N 1
ATOM 1491 C CA . ASN A 1 185 ? 2.316 -9.062 -19.840 1.00 65.44 185 ASN A CA 1
ATOM 1492 C C . ASN A 1 185 ? 2.296 -8.453 -21.258 1.00 65.44 185 ASN A C 1
ATOM 1494 O O . ASN A 1 185 ? 3.169 -7.657 -21.597 1.00 65.44 185 ASN A O 1
ATOM 1498 N N . GLU A 1 186 ? 1.330 -8.809 -22.112 1.00 71.62 186 GLU A N 1
ATOM 1499 C CA . GLU A 1 186 ? 1.422 -8.539 -23.562 1.00 71.62 186 GLU A CA 1
ATOM 1500 C C . GLU A 1 186 ? 1.439 -7.051 -23.975 1.00 71.62 186 GLU A C 1
ATOM 1502 O O . GLU A 1 186 ? 2.244 -6.701 -24.843 1.00 71.62 186 GLU A O 1
ATOM 1507 N N . PRO A 1 187 ? 0.634 -6.147 -23.377 1.00 84.12 187 PRO A N 1
ATOM 1508 C CA . PRO A 1 187 ? 0.575 -4.756 -23.837 1.00 84.12 187 PRO A CA 1
ATOM 1509 C C . PRO A 1 187 ? 1.906 -4.009 -23.676 1.00 84.12 187 PRO A C 1
ATOM 1511 O O . PRO A 1 187 ? 2.329 -3.274 -24.568 1.00 84.12 187 PRO A O 1
ATOM 1514 N N . TRP A 1 188 ? 2.614 -4.239 -22.570 1.00 87.88 188 TRP A N 1
ATOM 1515 C CA . TRP A 1 188 ? 3.847 -3.525 -22.224 1.00 87.88 188 TRP A CA 1
ATOM 1516 C C . TRP A 1 188 ? 5.011 -3.779 -23.190 1.00 87.88 188 TRP A C 1
ATOM 1518 O O . TRP A 1 188 ? 5.933 -2.969 -23.255 1.00 87.88 188 TRP A O 1
ATOM 1528 N N . GLY A 1 189 ? 4.963 -4.872 -23.958 1.00 84.81 189 GLY A N 1
ATOM 1529 C CA . GLY A 1 189 ? 5.953 -5.196 -24.987 1.00 84.81 189 GLY A CA 1
ATOM 1530 C C . GLY A 1 189 ? 5.782 -4.430 -26.305 1.00 84.81 189 GLY A C 1
ATOM 1531 O O . GLY A 1 189 ? 6.666 -4.490 -27.161 1.00 84.81 189 GLY A O 1
ATOM 1532 N N . THR A 1 190 ? 4.664 -3.724 -26.498 1.00 89.81 190 THR A N 1
ATOM 1533 C CA . THR A 1 190 ? 4.377 -2.999 -27.748 1.00 89.81 190 THR A CA 1
ATOM 1534 C C . THR A 1 190 ? 5.240 -1.746 -27.890 1.00 89.81 190 THR A C 1
ATOM 1536 O O . THR A 1 190 ? 5.601 -1.094 -26.910 1.00 89.81 190 THR A O 1
ATOM 1539 N N . THR A 1 191 ? 5.613 -1.392 -29.121 1.00 89.75 191 THR A N 1
ATOM 1540 C CA . THR A 1 191 ? 6.485 -0.226 -29.350 1.00 89.75 191 THR A CA 1
ATOM 1541 C C . THR A 1 191 ? 5.764 1.075 -29.016 1.00 89.75 191 THR A C 1
ATOM 1543 O O . THR A 1 191 ? 6.382 1.971 -28.447 1.00 89.75 191 THR A O 1
ATOM 1546 N N . GLU A 1 192 ? 4.460 1.151 -29.283 1.00 91.88 192 GLU A N 1
ATOM 1547 C CA . GLU A 1 192 ? 3.630 2.309 -28.959 1.00 91.88 192 GLU A CA 1
ATOM 1548 C C . GLU A 1 192 ? 3.651 2.604 -27.454 1.00 91.88 192 GLU A C 1
ATOM 1550 O O . GLU A 1 192 ? 4.015 3.708 -27.053 1.00 91.88 192 GLU A O 1
ATOM 1555 N N . ILE A 1 193 ? 3.360 1.604 -26.612 1.00 90.69 193 ILE A N 1
ATOM 1556 C CA . ILE A 1 193 ? 3.310 1.792 -25.155 1.00 90.69 193 ILE A CA 1
ATOM 1557 C C . ILE A 1 193 ? 4.685 2.155 -24.594 1.00 90.69 193 ILE A C 1
ATOM 1559 O O . ILE A 1 193 ? 4.792 3.055 -23.761 1.00 90.69 193 ILE A O 1
ATOM 1563 N N . ARG A 1 194 ? 5.755 1.511 -25.074 1.00 91.94 194 ARG A N 1
ATOM 1564 C CA . ARG A 1 194 ? 7.123 1.837 -24.637 1.00 91.94 194 ARG A CA 1
ATOM 1565 C C . ARG A 1 194 ? 7.494 3.280 -24.962 1.00 91.94 194 ARG A C 1
ATOM 1567 O O . ARG A 1 194 ? 8.029 3.975 -24.101 1.00 91.94 194 ARG A O 1
ATOM 1574 N N . MET A 1 195 ? 7.162 3.749 -26.165 1.00 92.62 195 MET A N 1
ATOM 1575 C CA . MET A 1 195 ? 7.400 5.134 -26.569 1.00 92.62 195 MET A CA 1
ATOM 1576 C C . MET A 1 195 ? 6.559 6.128 -25.763 1.00 92.62 195 MET A C 1
ATOM 1578 O O . MET A 1 195 ? 7.082 7.159 -25.341 1.00 92.62 195 MET A O 1
ATOM 1582 N N . GLU A 1 196 ? 5.279 5.836 -25.521 1.00 93.81 196 GLU A N 1
ATOM 1583 C CA . GLU A 1 196 ? 4.415 6.693 -24.702 1.00 93.81 196 GLU A CA 1
ATOM 1584 C C . GLU A 1 196 ? 4.961 6.843 -23.278 1.00 93.81 196 GLU A C 1
ATOM 1586 O O . GLU A 1 196 ? 5.066 7.965 -22.775 1.00 93.81 196 GLU A O 1
ATOM 1591 N N . VAL A 1 197 ? 5.368 5.735 -22.647 1.00 92.94 197 VAL A N 1
ATOM 1592 C CA . VAL A 1 197 ? 5.959 5.751 -21.301 1.00 92.94 197 VAL A CA 1
ATOM 1593 C C . VAL A 1 197 ? 7.294 6.490 -21.300 1.00 92.94 197 VAL A C 1
ATOM 1595 O O . VAL A 1 197 ? 7.505 7.333 -20.433 1.00 92.94 197 VAL A O 1
ATOM 1598 N N . GLN A 1 198 ? 8.171 6.259 -22.280 1.00 93.62 198 GLN A N 1
ATOM 1599 C CA . GLN A 1 198 ? 9.437 6.990 -22.383 1.00 93.62 198 GLN A CA 1
ATOM 1600 C C . GLN A 1 198 ? 9.208 8.504 -22.491 1.00 93.62 198 GLN A C 1
ATOM 1602 O O . GLN A 1 198 ? 9.863 9.282 -21.793 1.00 93.62 198 GLN A O 1
ATOM 1607 N N . VAL A 1 199 ? 8.275 8.942 -23.344 1.00 92.69 199 VAL A N 1
ATOM 1608 C CA . VAL A 1 199 ? 7.925 10.364 -23.496 1.00 92.69 199 VAL A CA 1
ATOM 1609 C C . VAL A 1 199 ? 7.371 10.924 -22.191 1.00 92.69 199 VAL A C 1
ATOM 1611 O O . VAL A 1 199 ? 7.746 12.028 -21.797 1.00 92.69 199 VAL A O 1
ATOM 1614 N N . TRP A 1 200 ? 6.497 10.178 -21.520 1.00 92.31 200 TRP A N 1
ATOM 1615 C CA . TRP A 1 200 ? 5.920 10.583 -20.245 1.00 92.31 200 TRP A CA 1
ATOM 1616 C C . TRP A 1 200 ? 6.981 10.735 -19.151 1.00 92.31 200 TRP A C 1
ATOM 1618 O O . TRP A 1 200 ? 7.037 11.784 -18.510 1.00 92.31 200 TRP A O 1
ATOM 1628 N N . VAL A 1 201 ? 7.871 9.753 -18.996 1.00 91.06 201 VAL A N 1
ATOM 1629 C CA . VAL A 1 201 ? 8.984 9.783 -18.034 1.00 91.06 201 VAL A CA 1
ATOM 1630 C C . VAL A 1 201 ? 9.923 10.949 -18.335 1.00 91.06 201 VAL A C 1
ATOM 1632 O O . VAL A 1 201 ? 10.247 11.734 -17.451 1.00 91.06 201 VAL A O 1
ATOM 1635 N N . THR A 1 202 ? 10.288 11.135 -19.605 1.00 89.12 202 THR A N 1
ATOM 1636 C CA . THR A 1 202 ? 11.193 12.216 -20.025 1.00 89.12 202 THR A CA 1
ATOM 1637 C C . THR A 1 202 ? 10.589 13.603 -19.786 1.00 89.12 202 THR A C 1
ATOM 1639 O O . THR A 1 202 ? 11.308 14.526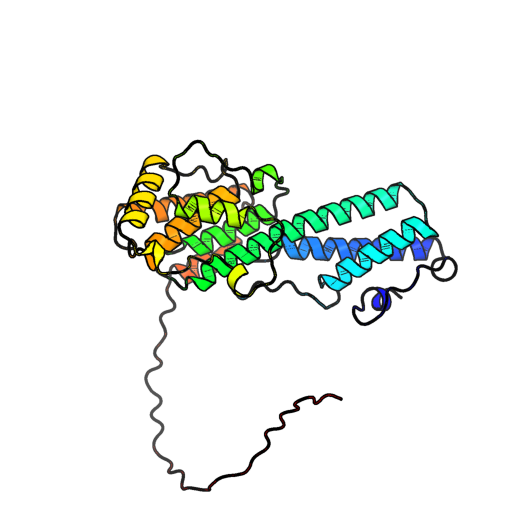 -19.415 1.00 89.12 202 THR A O 1
ATOM 1642 N N . LYS A 1 203 ? 9.275 13.769 -19.995 1.00 87.31 203 LYS A N 1
ATOM 1643 C CA . LYS A 1 203 ? 8.569 15.040 -19.759 1.00 87.31 203 LYS A CA 1
ATOM 1644 C C . LYS A 1 203 ? 8.334 15.328 -18.283 1.00 87.31 203 LYS A C 1
ATOM 1646 O O . LYS A 1 203 ? 8.399 16.486 -17.890 1.00 87.31 203 LYS A O 1
ATOM 1651 N N . THR A 1 204 ? 8.022 14.295 -17.506 1.00 84.69 204 THR A N 1
ATOM 1652 C CA . THR A 1 204 ? 7.826 14.419 -16.057 1.00 84.69 204 THR A CA 1
ATOM 1653 C C . THR A 1 204 ? 9.153 14.753 -15.380 1.00 84.69 204 THR A C 1
ATOM 1655 O O . THR A 1 204 ? 9.185 15.580 -14.477 1.00 84.69 204 THR A O 1
ATOM 1658 N N . GLY A 1 205 ? 10.257 14.196 -15.886 1.00 80.94 205 GLY A N 1
ATOM 1659 C CA . GLY A 1 205 ? 11.583 14.435 -15.341 1.00 80.94 205 GLY A CA 1
ATOM 1660 C C . GLY A 1 205 ? 11.748 13.712 -14.011 1.00 80.94 205 GLY A C 1
ATOM 1661 O O . GLY A 1 205 ? 11.566 12.497 -13.948 1.00 80.94 205 GLY A O 1
ATOM 1662 N N . ASP A 1 206 ? 12.114 14.462 -12.975 1.00 78.69 206 ASP A N 1
ATOM 1663 C CA . ASP A 1 206 ? 12.234 13.930 -11.622 1.00 78.69 206 ASP A CA 1
ATOM 1664 C C . ASP A 1 206 ? 10.866 13.932 -10.936 1.00 78.69 206 ASP A C 1
ATOM 1666 O O . ASP A 1 206 ? 10.199 14.967 -10.864 1.00 78.69 206 ASP A O 1
ATOM 1670 N N . MET A 1 207 ? 10.428 12.764 -10.474 1.00 84.94 207 MET A N 1
ATOM 1671 C CA . MET A 1 207 ? 9.151 12.644 -9.785 1.00 84.94 207 MET A CA 1
ATOM 1672 C C . MET A 1 207 ? 9.291 13.176 -8.359 1.00 84.94 207 MET A C 1
ATOM 1674 O O . MET A 1 207 ? 10.137 12.715 -7.596 1.00 84.94 207 MET A O 1
ATOM 1678 N N . ASP A 1 208 ? 8.418 14.103 -7.964 1.00 87.75 208 ASP A N 1
ATOM 1679 C CA . ASP A 1 208 ? 8.333 14.540 -6.571 1.00 87.75 208 ASP A CA 1
ATOM 1680 C C . ASP A 1 208 ? 7.616 13.479 -5.725 1.00 87.75 208 ASP A C 1
ATOM 1682 O O . ASP A 1 208 ? 6.408 13.546 -5.501 1.00 87.75 208 ASP A O 1
ATOM 1686 N N . PHE A 1 209 ? 8.370 12.490 -5.242 1.00 87.56 209 PHE A N 1
ATOM 1687 C CA . PHE A 1 209 ? 7.859 11.424 -4.372 1.00 87.56 209 PHE A CA 1
ATOM 1688 C C . PHE A 1 209 ? 7.281 11.929 -3.039 1.00 87.56 209 PHE A C 1
ATOM 1690 O O . PHE A 1 209 ? 6.600 11.167 -2.358 1.00 87.56 209 PHE A O 1
ATOM 1697 N N . LYS A 1 210 ? 7.532 13.190 -2.660 1.00 84.12 210 LYS A N 1
ATOM 1698 C CA . LYS A 1 210 ? 7.042 13.788 -1.408 1.00 84.12 210 LYS A CA 1
ATOM 1699 C C . LYS A 1 210 ? 5.706 14.494 -1.601 1.00 84.12 210 LYS A C 1
ATOM 1701 O O . LYS A 1 210 ? 4.842 14.438 -0.732 1.00 84.12 210 LYS A O 1
ATOM 1706 N N . GLY A 1 211 ? 5.551 15.194 -2.725 1.00 84.25 211 GLY A N 1
ATOM 1707 C CA . GLY A 1 211 ? 4.321 15.900 -3.088 1.00 84.25 211 GLY A CA 1
ATOM 1708 C C . GLY A 1 211 ? 3.288 15.025 -3.805 1.00 84.25 211 GLY A C 1
ATOM 1709 O O . GLY A 1 211 ? 2.090 15.338 -3.782 1.00 84.25 211 GLY A O 1
ATOM 1710 N N . ALA A 1 212 ? 3.732 13.932 -4.430 1.00 89.00 212 ALA A N 1
ATOM 1711 C CA . ALA A 1 212 ? 2.873 13.002 -5.148 1.00 89.00 212 ALA A CA 1
ATOM 1712 C C . ALA A 1 212 ? 1.976 12.192 -4.204 1.00 89.00 212 ALA A C 1
ATOM 1714 O O . ALA A 1 212 ? 2.312 11.918 -3.053 1.00 89.00 212 ALA A O 1
ATOM 1715 N N . SER A 1 213 ? 0.814 11.783 -4.713 1.00 92.12 213 SER A N 1
ATOM 1716 C CA . SER A 1 213 ? -0.041 10.848 -3.987 1.00 92.12 213 SER A CA 1
ATOM 1717 C C . SER A 1 213 ? 0.510 9.429 -4.027 1.00 92.12 213 SER A C 1
ATOM 1719 O O . SER A 1 213 ? 1.284 9.069 -4.920 1.00 92.12 213 SER A O 1
ATOM 1721 N N . VAL A 1 214 ? 0.026 8.583 -3.115 1.00 93.12 214 VAL A N 1
ATOM 1722 C CA . VAL A 1 214 ? 0.407 7.166 -3.084 1.00 93.12 214 VAL A CA 1
ATOM 1723 C C . VAL A 1 214 ? 0.088 6.469 -4.404 1.00 93.12 214 VAL A C 1
ATOM 1725 O O . VAL A 1 214 ? 0.888 5.695 -4.935 1.00 93.12 214 VAL A O 1
ATOM 1728 N N . LEU A 1 215 ? -1.073 6.797 -4.967 1.00 92.69 215 LEU A N 1
ATOM 1729 C CA . LEU A 1 215 ? -1.502 6.320 -6.268 1.00 92.69 215 LEU A CA 1
ATOM 1730 C C . LEU A 1 215 ? -0.555 6.761 -7.391 1.00 92.69 215 LEU A C 1
ATOM 1732 O O . LEU A 1 215 ? -0.182 5.928 -8.213 1.00 92.69 215 LEU A O 1
ATOM 1736 N N . ASP A 1 216 ? -0.161 8.035 -7.444 1.00 92.19 216 ASP A N 1
ATOM 1737 C CA . ASP A 1 216 ? 0.723 8.528 -8.505 1.00 92.19 216 ASP A CA 1
ATOM 1738 C C . ASP A 1 216 ? 2.114 7.874 -8.411 1.00 92.19 216 ASP A C 1
ATOM 1740 O O . ASP A 1 216 ? 2.619 7.385 -9.426 1.00 92.19 216 ASP A O 1
ATOM 1744 N N . VAL A 1 217 ? 2.682 7.751 -7.203 1.00 94.38 217 VAL A N 1
ATOM 1745 C CA . VAL A 1 217 ? 3.952 7.036 -6.968 1.00 94.38 217 VAL A CA 1
ATOM 1746 C C . VAL A 1 217 ? 3.862 5.581 -7.428 1.00 94.38 217 VAL A C 1
ATOM 1748 O O . VAL A 1 217 ? 4.764 5.088 -8.111 1.00 94.38 217 VAL A O 1
ATOM 1751 N N . PHE A 1 218 ? 2.765 4.887 -7.116 1.00 94.38 218 PHE A N 1
ATOM 1752 C CA . PHE A 1 218 ? 2.543 3.528 -7.603 1.00 94.38 218 PHE A CA 1
ATOM 1753 C C . PHE A 1 218 ? 2.474 3.456 -9.128 1.00 94.38 218 PHE A C 1
ATOM 1755 O O . PHE A 1 218 ? 3.162 2.629 -9.722 1.00 94.38 218 PHE A O 1
ATOM 1762 N N . LEU A 1 219 ? 1.678 4.312 -9.772 1.00 93.38 219 LEU A N 1
ATOM 1763 C CA . LEU A 1 219 ? 1.515 4.298 -11.227 1.00 93.38 219 LEU A CA 1
ATOM 1764 C C . LEU A 1 219 ? 2.852 4.508 -11.940 1.00 93.38 219 LEU A C 1
ATOM 1766 O O . LEU A 1 219 ? 3.146 3.809 -12.910 1.00 93.38 219 LEU A O 1
ATOM 1770 N N . TRP A 1 220 ? 3.673 5.431 -11.441 1.00 94.06 220 TRP A N 1
ATOM 1771 C CA . TRP A 1 220 ? 5.027 5.661 -11.934 1.00 94.06 220 TRP A CA 1
ATOM 1772 C C . TRP A 1 220 ? 5.923 4.437 -11.756 1.00 94.06 220 TRP A C 1
ATOM 1774 O O . TRP A 1 220 ? 6.457 3.903 -12.730 1.00 94.06 220 TRP A O 1
ATOM 1784 N N . THR A 1 221 ? 6.034 3.958 -10.517 1.00 94.62 221 THR A N 1
ATOM 1785 C CA . THR A 1 221 ? 6.921 2.850 -10.149 1.00 94.62 221 THR A CA 1
ATOM 1786 C C . THR A 1 221 ? 6.550 1.575 -10.904 1.00 94.62 221 THR A C 1
ATOM 1788 O O . THR A 1 221 ? 7.409 0.926 -11.500 1.00 94.62 221 THR A O 1
ATOM 1791 N N . TYR A 1 222 ? 5.261 1.236 -10.943 1.00 93.44 222 TYR A N 1
ATOM 1792 C CA . TYR A 1 222 ? 4.770 0.063 -11.653 1.00 93.44 222 TYR A CA 1
ATOM 1793 C C . TYR A 1 222 ? 5.013 0.181 -13.160 1.00 93.44 222 TYR A C 1
ATOM 1795 O O . TYR A 1 222 ? 5.497 -0.765 -13.773 1.00 93.44 222 TYR A O 1
ATOM 1803 N N . SER A 1 223 ? 4.769 1.344 -13.770 1.00 93.19 223 SER A N 1
ATOM 1804 C CA . SER A 1 223 ? 5.014 1.531 -15.208 1.00 93.19 223 SER A CA 1
ATOM 1805 C C . SER A 1 223 ? 6.489 1.363 -15.575 1.00 93.19 223 SER A C 1
ATOM 1807 O O . SER A 1 223 ? 6.802 0.684 -16.555 1.00 93.19 223 SER A O 1
ATOM 1809 N N . LEU A 1 224 ? 7.407 1.926 -14.780 1.00 93.19 224 LEU A N 1
ATOM 1810 C CA . LEU A 1 224 ? 8.847 1.731 -14.974 1.00 93.19 224 LEU A CA 1
ATOM 1811 C C . LEU A 1 224 ? 9.246 0.265 -14.808 1.00 93.19 224 LEU A C 1
ATOM 1813 O O . LEU A 1 224 ? 9.980 -0.271 -15.641 1.00 93.19 224 LEU A O 1
ATOM 1817 N N . TYR A 1 225 ? 8.719 -0.399 -13.779 1.00 92.38 225 TYR A N 1
ATOM 1818 C CA . TYR A 1 225 ? 8.940 -1.823 -13.547 1.00 92.38 225 TYR A CA 1
ATOM 1819 C C . TYR A 1 225 ? 8.479 -2.669 -14.744 1.00 92.38 225 TYR A C 1
ATOM 1821 O O . TYR A 1 225 ? 9.225 -3.523 -15.228 1.00 92.38 225 TYR A O 1
ATOM 1829 N N . MET A 1 226 ? 7.291 -2.388 -15.285 1.00 91.88 226 MET A N 1
ATOM 1830 C CA . MET A 1 226 ? 6.720 -3.119 -16.417 1.00 91.88 226 MET A CA 1
ATOM 1831 C C . MET A 1 226 ? 7.444 -2.863 -17.739 1.00 91.88 226 MET A C 1
ATOM 1833 O O . MET A 1 226 ? 7.651 -3.801 -18.510 1.00 91.88 226 MET A O 1
ATOM 1837 N N . VAL A 1 227 ? 7.862 -1.625 -18.015 1.00 91.31 227 VAL A N 1
ATOM 1838 C CA . VAL A 1 227 ? 8.580 -1.291 -19.257 1.00 91.31 227 VAL A CA 1
ATOM 1839 C C . VAL A 1 227 ? 10.025 -1.794 -19.230 1.00 91.31 227 VAL A C 1
ATOM 1841 O O . VAL A 1 227 ? 10.497 -2.349 -20.224 1.00 91.31 227 VAL A O 1
ATOM 1844 N N . CYS A 1 228 ? 10.706 -1.711 -18.084 1.00 90.00 228 CYS A N 1
ATOM 1845 C CA . CYS A 1 228 ? 11.993 -2.383 -17.888 1.00 90.00 228 CYS A CA 1
ATOM 1846 C C . CYS A 1 228 ? 11.850 -3.907 -18.059 1.00 90.00 228 CYS A C 1
ATOM 1848 O O . CYS A 1 228 ? 12.690 -4.556 -18.688 1.00 90.00 228 CYS A O 1
ATOM 1850 N N . GLY A 1 229 ? 10.742 -4.434 -17.531 1.00 87.44 229 GLY A N 1
ATOM 1851 C CA . GLY A 1 229 ? 10.218 -5.789 -17.621 1.00 87.44 229 GLY A CA 1
ATOM 1852 C C . GLY A 1 229 ? 9.882 -6.305 -19.000 1.00 87.44 229 GLY A C 1
ATOM 1853 O O . GLY A 1 229 ? 10.720 -6.687 -19.822 1.00 87.44 229 GLY A O 1
ATOM 1854 N N . HIS A 1 230 ? 8.580 -6.364 -19.202 1.00 86.69 230 HIS A N 1
ATOM 1855 C CA . HIS A 1 230 ? 7.924 -6.857 -20.395 1.00 86.69 230 HIS A CA 1
ATOM 1856 C C . HIS A 1 230 ? 8.188 -5.967 -21.606 1.00 86.69 230 HIS A C 1
ATOM 1858 O O . HIS A 1 230 ? 8.252 -6.474 -22.724 1.00 86.69 230 HIS A O 1
ATOM 1864 N N . GLY A 1 231 ? 8.444 -4.674 -21.386 1.00 85.81 231 GLY A N 1
ATOM 1865 C CA . GLY A 1 231 ? 8.888 -3.758 -22.438 1.00 85.81 231 GLY A CA 1
ATOM 1866 C C . GLY A 1 231 ? 10.325 -3.990 -22.921 1.00 85.81 231 GLY A C 1
ATOM 1867 O O . GLY A 1 231 ? 10.696 -3.519 -23.999 1.00 85.81 231 GLY A O 1
ATOM 1868 N N . ARG A 1 232 ? 11.129 -4.769 -22.181 1.00 87.31 232 ARG A N 1
ATOM 1869 C CA . ARG A 1 232 ? 12.536 -5.077 -22.499 1.00 87.31 232 ARG A CA 1
ATOM 1870 C C . ARG A 1 232 ? 13.421 -3.835 -22.634 1.00 87.31 232 ARG A C 1
ATOM 1872 O O . ARG A 1 232 ? 14.407 -3.854 -23.363 1.00 87.31 232 ARG A O 1
ATOM 1879 N N . GLU A 1 233 ? 13.087 -2.774 -21.911 1.00 89.94 233 GLU A N 1
ATOM 1880 C CA . GLU A 1 233 ? 13.856 -1.525 -21.892 1.00 89.94 233 GLU A CA 1
ATOM 1881 C C . GLU A 1 233 ? 14.963 -1.536 -20.826 1.00 89.94 233 GLU A C 1
ATOM 1883 O O . GLU A 1 233 ? 15.616 -0.529 -20.607 1.00 89.94 233 GLU A O 1
ATOM 1888 N N . SER A 1 234 ? 15.240 -2.676 -20.182 1.00 85.69 234 SER A N 1
ATOM 1889 C CA . SER A 1 234 ? 16.256 -2.779 -19.120 1.00 85.69 234 SER A CA 1
ATOM 1890 C C . SER A 1 234 ? 17.669 -2.339 -19.526 1.00 85.69 234 SER A C 1
ATOM 1892 O O . SER A 1 234 ? 18.481 -2.029 -18.663 1.00 85.69 234 SER A O 1
ATOM 1894 N N . GLU A 1 235 ? 17.984 -2.368 -20.823 1.00 87.12 235 GLU A N 1
ATOM 1895 C CA . GLU A 1 235 ? 19.298 -1.991 -21.366 1.00 87.12 235 GLU A CA 1
ATOM 1896 C C . GLU A 1 235 ? 19.318 -0.571 -21.953 1.00 87.12 235 GLU A C 1
ATOM 1898 O O . GLU A 1 235 ? 20.371 -0.101 -22.383 1.00 87.12 235 GLU A O 1
ATOM 1903 N N . SER A 1 236 ? 18.176 0.123 -22.004 1.00 91.25 236 SER A N 1
ATOM 1904 C CA . SER A 1 236 ? 18.124 1.467 -22.566 1.00 91.25 236 SER A CA 1
ATOM 1905 C C . SER A 1 236 ? 18.571 2.513 -21.544 1.00 91.25 236 SER A C 1
ATOM 1907 O O . SER A 1 236 ? 18.209 2.479 -20.367 1.00 91.25 236 SER A O 1
ATOM 1909 N N . GLU A 1 237 ? 19.369 3.477 -22.009 1.00 92.25 237 GLU A N 1
ATOM 1910 C CA . GLU A 1 237 ? 19.972 4.515 -21.161 1.00 92.25 237 GLU A CA 1
ATOM 1911 C C . GLU A 1 237 ? 18.912 5.341 -20.418 1.00 92.25 237 GLU A C 1
ATOM 1913 O O . GLU A 1 237 ? 19.057 5.641 -19.232 1.00 92.25 237 GLU A O 1
ATOM 1918 N N . TRP A 1 238 ? 17.811 5.667 -21.102 1.00 92.81 238 TRP A N 1
ATOM 1919 C CA . TRP A 1 238 ? 16.715 6.431 -20.511 1.00 92.81 238 TRP A CA 1
ATOM 1920 C C . TRP A 1 238 ? 16.043 5.663 -19.366 1.00 92.81 238 TRP A C 1
ATOM 1922 O O . TRP A 1 238 ? 15.718 6.264 -18.342 1.00 92.81 238 TRP A O 1
ATOM 1932 N N . CYS A 1 239 ? 15.852 4.348 -19.525 1.00 92.12 239 CYS A N 1
ATOM 1933 C CA . CYS A 1 239 ? 15.188 3.515 -18.533 1.00 92.12 239 CYS A CA 1
ATOM 1934 C C . CYS A 1 239 ? 16.101 3.319 -17.326 1.00 92.12 239 CYS A C 1
ATOM 1936 O O . CYS A 1 239 ? 15.657 3.509 -16.199 1.00 92.12 239 CYS A O 1
ATOM 1938 N N . HIS A 1 240 ? 17.392 3.056 -17.551 1.00 91.12 240 HIS A N 1
ATOM 1939 C CA . HIS A 1 240 ? 18.370 2.930 -16.473 1.00 91.12 240 HIS A CA 1
ATOM 1940 C C . HIS A 1 240 ? 18.433 4.192 -15.604 1.00 91.12 240 HIS A C 1
ATOM 1942 O O . HIS A 1 240 ? 18.279 4.113 -14.387 1.00 91.12 240 HIS A O 1
ATOM 1948 N N . LYS A 1 241 ? 18.539 5.368 -16.235 1.00 92.19 241 LYS A N 1
ATOM 1949 C CA . LYS A 1 241 ? 18.532 6.651 -15.525 1.00 92.19 241 LYS A CA 1
ATOM 1950 C C . LYS A 1 241 ? 17.239 6.864 -14.730 1.00 92.19 241 LYS A C 1
ATOM 1952 O O . LYS A 1 241 ? 17.287 7.302 -13.584 1.00 92.19 241 LYS A O 1
ATOM 1957 N N . ALA A 1 242 ? 16.085 6.551 -15.323 1.00 93.25 242 ALA A N 1
ATOM 1958 C CA . ALA A 1 242 ? 14.796 6.684 -14.648 1.00 93.25 242 ALA A CA 1
ATOM 1959 C C . ALA A 1 242 ? 14.666 5.733 -13.445 1.00 93.25 242 ALA A C 1
ATOM 1961 O O . ALA A 1 242 ? 14.119 6.131 -12.416 1.00 93.25 242 ALA A O 1
ATOM 1962 N N . LEU A 1 243 ? 15.186 4.505 -13.550 1.00 92.81 243 LEU A N 1
ATOM 1963 C CA . LEU A 1 243 ? 15.220 3.539 -12.451 1.00 92.81 243 LEU A CA 1
ATOM 1964 C C . LEU A 1 243 ? 16.088 4.042 -11.299 1.00 92.81 243 LEU A C 1
ATOM 1966 O O . LEU A 1 243 ? 15.611 4.070 -10.170 1.00 92.81 243 LEU A O 1
ATOM 1970 N N . GLU A 1 244 ? 17.321 4.474 -11.573 1.00 91.62 244 GLU A N 1
ATOM 1971 C CA . GLU A 1 244 ? 18.235 4.985 -10.542 1.00 91.62 244 GLU A CA 1
ATOM 1972 C C . GLU A 1 244 ? 17.636 6.179 -9.792 1.00 91.62 244 GLU A C 1
ATOM 1974 O O . GLU A 1 244 ? 17.614 6.187 -8.561 1.00 91.62 244 GLU A O 1
ATOM 1979 N N . MET A 1 245 ? 17.086 7.153 -10.526 1.00 92.69 245 MET A N 1
ATOM 1980 C CA . MET A 1 245 ? 16.430 8.319 -9.927 1.00 92.69 245 MET A CA 1
ATOM 1981 C C . MET A 1 245 ? 15.218 7.917 -9.081 1.00 92.69 245 MET A C 1
ATOM 1983 O O . MET A 1 245 ? 15.064 8.399 -7.963 1.00 92.69 245 MET A O 1
ATOM 1987 N N . SER A 1 246 ? 14.388 6.995 -9.575 1.00 94.69 246 SER A N 1
ATOM 1988 C CA . SER A 1 246 ? 13.184 6.558 -8.858 1.00 94.69 246 SER A CA 1
ATOM 1989 C C . SER A 1 246 ? 13.515 5.760 -7.599 1.00 94.69 246 SER A C 1
ATOM 1991 O O . SER A 1 246 ? 12.900 5.975 -6.560 1.00 94.69 246 SER A O 1
ATOM 1993 N N . ILE A 1 247 ? 14.508 4.867 -7.668 1.00 93.88 247 ILE A N 1
ATOM 1994 C CA . ILE A 1 247 ? 14.999 4.115 -6.507 1.00 93.88 247 ILE A CA 1
ATOM 1995 C C . ILE A 1 247 ? 15.510 5.091 -5.448 1.00 93.88 247 ILE A C 1
ATOM 1997 O O . ILE A 1 247 ? 15.108 5.003 -4.290 1.00 93.88 247 ILE A O 1
ATOM 2001 N N . GLN A 1 248 ? 16.359 6.044 -5.839 1.00 92.69 248 GLN A N 1
ATOM 2002 C CA . GLN A 1 248 ? 16.907 7.023 -4.907 1.00 92.69 248 GLN A CA 1
ATOM 2003 C C . GLN A 1 248 ? 15.804 7.897 -4.291 1.00 92.69 248 GLN A C 1
ATOM 2005 O O . GLN A 1 248 ? 15.774 8.063 -3.073 1.00 92.69 248 GLN A O 1
ATOM 2010 N N . GLY A 1 249 ? 14.860 8.378 -5.104 1.00 93.56 249 GLY A N 1
ATOM 2011 C CA . GLY A 1 249 ? 13.728 9.184 -4.649 1.00 93.56 249 GLY A CA 1
ATOM 2012 C C . GLY A 1 249 ? 12.836 8.458 -3.639 1.00 93.56 249 GLY A C 1
ATOM 2013 O O . GLY A 1 249 ? 12.500 9.031 -2.604 1.00 93.56 249 GLY A O 1
ATOM 2014 N N . LEU A 1 250 ? 12.520 7.179 -3.878 1.00 94.50 250 LEU A N 1
ATOM 2015 C CA . LEU A 1 250 ? 11.768 6.347 -2.930 1.00 94.50 250 LEU A CA 1
ATOM 2016 C C . LEU A 1 250 ? 12.523 6.161 -1.607 1.00 94.50 250 LEU A C 1
ATOM 2018 O O . LEU A 1 250 ? 11.936 6.305 -0.533 1.00 94.50 250 LEU A O 1
ATOM 2022 N N . LEU A 1 251 ? 13.828 5.874 -1.659 1.00 92.31 251 LEU A N 1
ATOM 2023 C CA . LEU A 1 251 ? 14.642 5.677 -0.455 1.00 92.31 251 LEU A CA 1
ATOM 2024 C C . LEU A 1 251 ? 14.796 6.967 0.362 1.00 92.31 251 LEU A C 1
ATOM 2026 O O . LEU A 1 251 ? 14.779 6.918 1.593 1.00 92.31 251 LEU A O 1
ATOM 2030 N N . ASP A 1 252 ? 14.931 8.115 -0.300 1.00 91.12 252 ASP A N 1
ATOM 2031 C CA . ASP A 1 252 ? 15.031 9.412 0.369 1.00 91.12 252 ASP A CA 1
ATOM 2032 C C . ASP A 1 252 ? 13.692 9.847 0.972 1.00 91.12 252 ASP A C 1
ATOM 2034 O O . ASP A 1 252 ? 13.666 10.281 2.122 1.00 91.12 252 ASP A O 1
ATOM 2038 N N . ALA A 1 253 ? 12.575 9.646 0.264 1.00 91.69 253 ALA A N 1
ATOM 2039 C CA . ALA A 1 253 ? 11.240 9.850 0.828 1.00 91.69 253 ALA A CA 1
ATOM 2040 C C . ALA A 1 253 ? 10.994 8.940 2.047 1.00 91.69 253 ALA A C 1
ATOM 2042 O O . ALA A 1 253 ? 10.461 9.393 3.058 1.00 91.69 253 ALA A O 1
ATOM 2043 N N . SER A 1 254 ? 11.452 7.682 1.998 1.00 91.06 254 SER A N 1
ATOM 2044 C CA . SER A 1 254 ? 11.334 6.748 3.131 1.00 91.06 254 SER A CA 1
ATOM 2045 C C . SER A 1 254 ? 12.058 7.263 4.379 1.00 91.06 254 SER A C 1
ATOM 2047 O O . SER A 1 254 ? 11.497 7.249 5.472 1.00 91.06 254 SER A O 1
ATOM 2049 N N . LYS A 1 255 ? 13.294 7.760 4.222 1.00 88.75 255 LYS A N 1
ATOM 2050 C CA . LYS A 1 255 ? 14.100 8.300 5.333 1.00 88.75 255 LYS A CA 1
ATOM 2051 C C . LYS A 1 255 ? 13.464 9.503 6.017 1.00 88.75 255 LYS A C 1
ATOM 2053 O O . LYS A 1 255 ? 13.686 9.714 7.204 1.00 88.75 255 LYS A O 1
ATOM 2058 N N . GLU A 1 256 ? 12.754 10.336 5.265 1.00 85.25 256 GLU A N 1
ATOM 2059 C CA . GLU A 1 256 ? 12.104 11.519 5.831 1.00 85.25 256 GLU A CA 1
ATOM 2060 C C . GLU A 1 256 ? 10.902 11.158 6.697 1.00 85.25 256 GLU A C 1
ATOM 2062 O O . GLU A 1 256 ? 10.642 11.842 7.687 1.00 85.25 256 GLU A O 1
ATOM 2067 N N . HIS A 1 257 ? 10.201 10.078 6.351 1.00 81.88 257 HIS A N 1
ATOM 2068 C CA . HIS A 1 257 ? 9.125 9.541 7.176 1.00 81.88 257 HIS A CA 1
ATOM 2069 C C . HIS A 1 257 ? 9.651 8.782 8.395 1.00 81.88 257 HIS A C 1
ATOM 2071 O O . HIS A 1 257 ? 9.106 8.951 9.483 1.00 81.88 257 HIS A O 1
ATOM 2077 N N . GLU A 1 258 ? 10.715 7.991 8.231 1.00 84.38 258 GLU A N 1
ATOM 2078 C CA . GLU A 1 258 ? 11.348 7.248 9.319 1.00 84.38 258 GLU A CA 1
ATOM 2079 C C . GLU A 1 258 ? 12.871 7.196 9.137 1.00 84.38 258 GLU A C 1
ATOM 2081 O O . GLU A 1 258 ? 13.391 6.576 8.208 1.00 84.38 258 GLU A O 1
ATOM 2086 N N . LEU A 1 259 ? 13.612 7.817 10.056 1.00 81.31 259 LEU A N 1
ATOM 2087 C CA . LEU A 1 259 ? 15.057 8.015 9.901 1.00 81.31 259 LEU A CA 1
ATOM 2088 C C . LEU A 1 259 ? 15.849 6.700 9.921 1.00 81.31 259 LEU A C 1
ATOM 2090 O O . LEU A 1 259 ? 16.879 6.599 9.250 1.00 81.31 259 LEU A O 1
ATOM 2094 N N . THR A 1 260 ? 15.390 5.697 10.675 1.00 85.75 260 THR A N 1
ATOM 2095 C CA . THR A 1 260 ? 16.107 4.423 10.864 1.00 85.75 260 THR A CA 1
ATOM 2096 C C . THR A 1 260 ? 15.719 3.344 9.856 1.00 85.75 260 THR A C 1
ATOM 2098 O O . THR A 1 260 ? 16.403 2.321 9.775 1.00 85.75 260 THR A O 1
ATOM 2101 N N . ILE A 1 261 ? 14.694 3.567 9.022 1.00 83.38 261 ILE A N 1
ATOM 2102 C CA . ILE A 1 261 ? 14.102 2.510 8.186 1.00 83.38 261 ILE A CA 1
ATOM 2103 C C . ILE A 1 261 ? 15.108 1.858 7.230 1.00 83.38 261 ILE A C 1
ATOM 2105 O O . ILE A 1 261 ? 15.100 0.643 7.046 1.00 83.38 261 ILE A O 1
ATOM 2109 N N . LEU A 1 262 ? 16.040 2.623 6.652 1.00 83.25 262 LEU A N 1
ATOM 2110 C CA . LEU A 1 262 ? 17.035 2.041 5.741 1.00 83.25 262 LEU A CA 1
ATOM 2111 C C . LEU A 1 262 ? 18.105 1.219 6.464 1.00 83.25 262 LEU A C 1
ATOM 2113 O O . LEU A 1 262 ? 18.694 0.320 5.864 1.00 83.25 262 LEU A O 1
ATOM 2117 N N . GLU A 1 263 ? 18.381 1.520 7.732 1.00 81.94 263 GLU A N 1
ATOM 2118 C CA . GLU A 1 263 ? 19.291 0.710 8.542 1.00 81.94 263 GLU A CA 1
ATOM 2119 C C . GLU A 1 263 ? 18.621 -0.606 8.932 1.00 81.94 263 GLU A C 1
ATOM 2121 O O . GLU A 1 263 ? 19.229 -1.667 8.788 1.00 81.94 263 GLU A O 1
ATOM 2126 N N . GLU A 1 264 ? 17.347 -0.542 9.319 1.00 81.38 264 GLU A N 1
ATOM 2127 C CA . GLU A 1 264 ? 16.511 -1.702 9.643 1.00 81.38 264 GLU A CA 1
ATOM 2128 C C . GLU A 1 264 ? 16.281 -2.614 8.430 1.00 81.38 264 GLU A C 1
ATOM 2130 O O . GLU A 1 264 ? 16.232 -3.837 8.562 1.00 81.38 264 GLU A O 1
ATOM 2135 N N . ARG A 1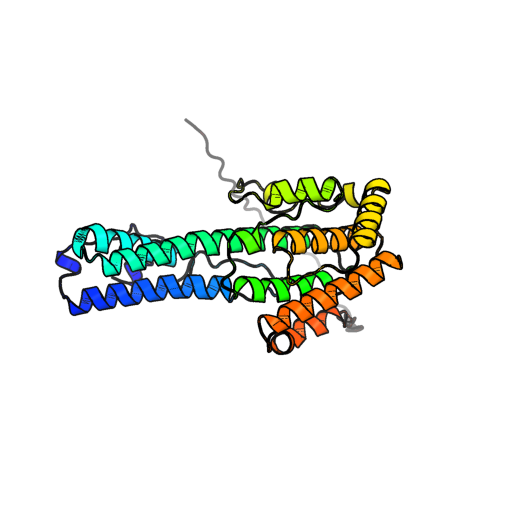 265 ? 16.196 -2.037 7.225 1.00 81.94 265 ARG A N 1
ATOM 2136 C CA . ARG A 1 265 ? 15.981 -2.756 5.956 1.00 81.94 265 ARG A CA 1
ATOM 2137 C C . ARG A 1 265 ? 17.252 -3.005 5.151 1.00 81.94 265 ARG A C 1
ATOM 2139 O O . ARG A 1 265 ? 17.179 -3.451 4.005 1.00 81.94 265 ARG A O 1
ATOM 2146 N N . ARG A 1 266 ? 18.428 -2.788 5.748 1.00 79.31 266 ARG A N 1
ATOM 2147 C CA . ARG A 1 266 ? 19.729 -2.971 5.089 1.00 79.31 266 ARG A CA 1
ATOM 2148 C C . ARG A 1 266 ? 19.873 -4.355 4.447 1.00 79.31 266 ARG A C 1
ATOM 2150 O O . ARG A 1 266 ? 20.429 -4.456 3.358 1.00 79.31 266 ARG A O 1
ATOM 2157 N N . GLU A 1 267 ? 19.371 -5.408 5.090 1.00 74.38 267 GLU A N 1
ATOM 2158 C CA . GLU A 1 267 ? 19.454 -6.774 4.559 1.00 74.38 267 GLU A CA 1
ATOM 2159 C C . GLU A 1 267 ? 18.643 -6.967 3.269 1.00 74.38 267 GLU A C 1
ATOM 2161 O O . GLU A 1 267 ? 19.153 -7.596 2.346 1.00 74.38 267 GLU A O 1
ATOM 2166 N N . LEU A 1 268 ? 17.445 -6.377 3.151 1.00 72.31 268 LEU A N 1
ATOM 2167 C CA . LEU A 1 268 ? 16.636 -6.428 1.920 1.00 72.31 268 LEU A CA 1
ATOM 2168 C C . LEU A 1 268 ? 17.319 -5.679 0.768 1.00 72.31 268 LEU A C 1
ATOM 2170 O O . LEU A 1 268 ? 17.354 -6.159 -0.367 1.00 72.31 268 LEU A O 1
ATOM 2174 N N . ILE A 1 269 ? 17.916 -4.525 1.078 1.00 73.88 269 ILE A N 1
ATOM 2175 C CA . ILE A 1 269 ? 18.652 -3.709 0.107 1.00 73.88 269 ILE A CA 1
ATOM 2176 C C . ILE A 1 269 ? 19.897 -4.468 -0.384 1.00 73.88 269 ILE A C 1
ATOM 2178 O O . ILE A 1 269 ? 20.137 -4.554 -1.586 1.00 73.88 269 ILE A O 1
ATOM 2182 N N . ILE A 1 270 ? 20.674 -5.073 0.522 1.00 67.62 270 ILE A N 1
ATOM 2183 C CA . ILE A 1 270 ? 21.894 -5.818 0.169 1.00 67.62 270 ILE A CA 1
ATOM 2184 C C . ILE A 1 270 ? 21.572 -7.125 -0.567 1.00 67.62 270 ILE A C 1
ATOM 2186 O O . ILE A 1 270 ? 22.208 -7.417 -1.578 1.00 67.62 270 ILE A O 1
ATOM 2190 N N . ALA A 1 271 ? 20.582 -7.897 -0.104 1.00 59.03 271 ALA A N 1
ATOM 2191 C CA . ALA A 1 271 ? 20.215 -9.190 -0.693 1.00 59.03 271 ALA A CA 1
ATOM 2192 C C . ALA A 1 271 ? 19.753 -9.089 -2.155 1.00 59.03 271 ALA A C 1
ATOM 2194 O O . ALA A 1 271 ? 19.803 -10.076 -2.888 1.00 59.03 271 ALA A O 1
ATOM 2195 N N . THR A 1 272 ? 19.322 -7.901 -2.571 1.00 57.56 272 THR A N 1
ATOM 2196 C CA . THR A 1 272 ? 18.870 -7.623 -3.935 1.00 57.56 272 THR A CA 1
ATOM 2197 C C . THR A 1 272 ? 20.001 -7.068 -4.817 1.00 57.56 272 THR A C 1
ATOM 2199 O O . THR A 1 272 ? 20.009 -7.302 -6.024 1.00 57.56 272 THR A O 1
ATOM 2202 N N . ILE A 1 273 ? 21.005 -6.400 -4.229 1.00 58.44 273 ILE A N 1
ATOM 2203 C CA . ILE A 1 273 ? 22.229 -5.952 -4.927 1.00 58.44 273 ILE A CA 1
ATOM 2204 C C . ILE A 1 273 ? 23.179 -7.127 -5.194 1.00 58.44 273 ILE A C 1
ATOM 2206 O O . ILE A 1 273 ? 23.829 -7.179 -6.239 1.00 58.44 273 ILE A O 1
ATOM 2210 N N . GLU A 1 274 ? 23.261 -8.086 -4.271 1.00 42.38 274 GLU A N 1
ATOM 2211 C CA . GLU A 1 274 ? 24.050 -9.303 -4.440 1.00 42.38 274 GLU A CA 1
ATOM 2212 C C . GLU A 1 274 ? 23.135 -10.457 -4.865 1.00 42.38 274 GLU A C 1
ATOM 2214 O O . GLU A 1 274 ? 22.539 -11.110 -4.003 1.00 42.38 274 GLU A O 1
ATOM 2219 N N . PRO A 1 275 ? 23.007 -10.777 -6.170 1.00 44.03 275 PRO A N 1
ATOM 2220 C CA . PRO A 1 275 ? 22.263 -11.961 -6.562 1.00 44.03 275 PRO A CA 1
ATOM 2221 C C . PRO A 1 275 ? 22.907 -13.159 -5.871 1.00 44.03 275 PRO A C 1
ATOM 2223 O O . PRO A 1 275 ? 24.108 -13.392 -6.035 1.00 44.03 275 PRO A O 1
ATOM 2226 N N . LYS A 1 276 ? 22.112 -13.905 -5.086 1.00 43.22 276 LYS A N 1
ATOM 2227 C CA . LYS A 1 276 ? 22.529 -15.162 -4.453 1.00 43.22 276 LYS A CA 1
ATOM 2228 C C . LYS A 1 276 ? 23.275 -15.983 -5.497 1.00 43.22 276 LYS A C 1
ATOM 2230 O O . LYS A 1 276 ? 22.668 -16.575 -6.388 1.00 43.22 276 LYS A O 1
ATOM 2235 N N . VAL A 1 277 ? 24.602 -16.017 -5.388 1.00 36.19 277 VAL A N 1
ATOM 2236 C CA . VAL A 1 277 ? 25.427 -16.962 -6.126 1.00 36.19 277 VAL A CA 1
ATOM 2237 C C . VAL A 1 277 ? 24.959 -18.317 -5.633 1.00 36.19 277 VAL A C 1
ATOM 2239 O O . VAL A 1 277 ? 25.319 -18.739 -4.532 1.00 36.19 277 VAL A O 1
ATOM 2242 N N . GLU A 1 278 ? 24.108 -18.983 -6.413 1.00 36.53 278 GLU A N 1
ATOM 2243 C CA . GLU A 1 278 ? 23.822 -20.391 -6.214 1.00 36.53 278 GLU A CA 1
ATOM 2244 C C . GLU A 1 278 ? 25.174 -21.095 -6.217 1.00 36.53 278 GLU A C 1
ATOM 2246 O O . GLU A 1 278 ? 25.798 -21.325 -7.259 1.00 36.53 278 GLU A O 1
ATOM 2251 N N . LYS A 1 279 ? 25.673 -21.416 -5.021 1.00 34.81 279 LYS A N 1
ATOM 2252 C CA . LYS A 1 279 ? 26.772 -22.350 -4.869 1.00 34.81 279 LYS A CA 1
ATOM 2253 C C . LYS A 1 279 ? 26.253 -23.667 -5.424 1.00 34.81 279 LYS A C 1
ATOM 2255 O O . LYS A 1 279 ? 25.653 -24.461 -4.708 1.00 34.81 279 LYS A O 1
ATOM 2260 N N . LYS A 1 280 ? 26.515 -23.911 -6.711 1.00 35.00 280 LYS A N 1
ATOM 2261 C CA . LYS A 1 280 ? 26.567 -25.255 -7.277 1.00 35.00 280 LYS A CA 1
ATOM 2262 C C . LYS A 1 280 ? 27.536 -26.042 -6.407 1.00 35.00 280 LYS A C 1
ATOM 2264 O O . LYS A 1 280 ? 28.750 -25.987 -6.606 1.00 35.00 280 LYS A O 1
ATOM 2269 N N . VAL A 1 281 ? 27.000 -26.779 -5.441 1.00 35.16 281 VAL A N 1
ATOM 2270 C CA . VAL A 1 281 ? 27.738 -27.820 -4.739 1.00 35.16 281 VAL A CA 1
ATOM 2271 C C . VAL A 1 281 ? 28.002 -28.913 -5.770 1.00 35.16 281 VAL A C 1
ATOM 2273 O O . VAL A 1 281 ? 27.216 -29.832 -5.986 1.00 35.16 281 VAL A O 1
ATOM 2276 N N . LYS A 1 282 ? 29.122 -28.765 -6.481 1.00 36.47 282 LYS A N 1
ATOM 2277 C CA . LYS A 1 282 ? 29.750 -29.847 -7.224 1.00 36.47 282 LYS A CA 1
ATOM 2278 C C . LYS A 1 282 ? 30.238 -30.878 -6.210 1.00 36.47 282 LYS A C 1
ATOM 2280 O O . LYS A 1 282 ? 31.144 -30.602 -5.435 1.00 36.47 282 LYS A O 1
ATOM 2285 N N . GLY A 1 283 ? 29.709 -32.090 -6.327 1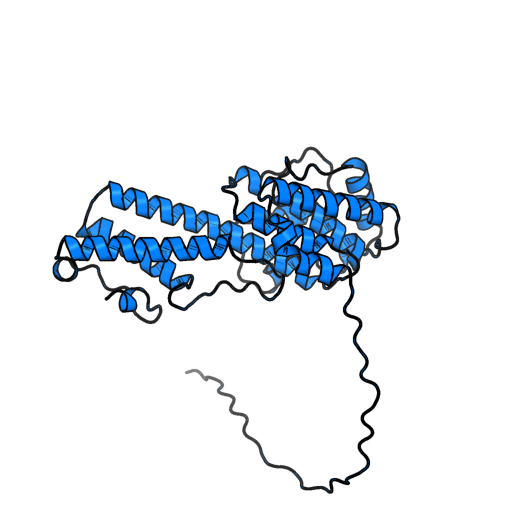.00 35.66 283 GLY A N 1
ATOM 2286 C CA . GLY A 1 283 ? 30.459 -33.300 -6.011 1.00 35.66 283 GLY A CA 1
ATOM 2287 C C . GLY A 1 283 ? 30.126 -33.965 -4.682 1.00 35.66 283 GLY A C 1
ATOM 2288 O O . GLY A 1 283 ? 30.882 -33.868 -3.727 1.00 35.66 283 GLY A O 1
ATOM 2289 N N . ALA A 1 284 ? 29.105 -34.817 -4.698 1.00 31.25 284 ALA A N 1
ATOM 2290 C CA . ALA A 1 284 ? 29.169 -36.073 -3.964 1.00 31.25 284 ALA A CA 1
ATOM 2291 C C . ALA A 1 284 ? 28.949 -37.217 -4.962 1.00 31.25 284 ALA A C 1
ATOM 2293 O O . ALA A 1 284 ? 27.825 -37.613 -5.260 1.00 31.25 284 ALA A O 1
ATOM 2294 N N . LYS A 1 285 ? 30.056 -37.743 -5.507 1.00 37.16 285 LYS A N 1
ATOM 2295 C CA . LYS A 1 285 ? 30.087 -39.090 -6.088 1.00 37.16 285 LYS A CA 1
ATOM 2296 C C . LYS A 1 285 ? 29.607 -40.051 -5.000 1.00 37.16 285 LYS A C 1
ATOM 2298 O O . LYS A 1 285 ? 30.342 -40.303 -4.048 1.00 37.16 285 LYS A O 1
ATOM 2303 N N . ARG A 1 286 ? 28.415 -40.625 -5.152 1.00 32.50 286 ARG A N 1
ATOM 2304 C CA . ARG A 1 286 ? 28.033 -41.834 -4.422 1.00 32.50 286 ARG A CA 1
ATOM 2305 C C . ARG A 1 286 ? 27.849 -42.958 -5.429 1.00 32.50 286 ARG A C 1
ATOM 2307 O O . ARG A 1 286 ? 26.872 -43.015 -6.167 1.00 32.50 286 ARG A O 1
ATOM 2314 N N . ASN A 1 287 ? 28.872 -43.804 -5.487 1.00 30.69 287 ASN A N 1
ATOM 2315 C CA . ASN A 1 287 ? 28.879 -45.045 -6.239 1.00 30.69 287 ASN A CA 1
ATOM 2316 C C . ASN A 1 287 ? 27.724 -45.954 -5.791 1.00 30.69 287 ASN A C 1
ATOM 2318 O O . ASN A 1 287 ? 27.580 -46.242 -4.607 1.00 30.69 287 ASN A O 1
ATOM 2322 N N . GLY A 1 288 ? 26.962 -46.416 -6.783 1.00 33.31 288 GLY A N 1
ATOM 2323 C CA . GLY A 1 288 ? 26.410 -47.763 -6.923 1.00 33.31 288 GLY A CA 1
ATOM 2324 C C . GLY A 1 288 ? 25.750 -48.437 -5.719 1.00 33.31 288 GLY A C 1
ATOM 2325 O O . GLY A 1 288 ? 26.415 -49.098 -4.925 1.00 33.31 288 GLY A O 1
ATOM 2326 N N . ARG A 1 289 ? 24.415 -48.498 -5.739 1.00 29.20 289 ARG A N 1
ATOM 2327 C CA . ARG A 1 289 ? 23.701 -49.722 -5.349 1.00 29.20 289 ARG A CA 1
ATOM 2328 C C . ARG A 1 289 ? 22.434 -49.884 -6.186 1.00 29.20 289 ARG A C 1
ATOM 2330 O O . ARG A 1 289 ? 21.569 -49.019 -6.185 1.00 29.20 289 ARG A O 1
ATOM 2337 N N . LYS A 1 290 ? 22.385 -50.989 -6.937 1.00 35.31 290 LYS A N 1
ATOM 2338 C CA . LYS A 1 290 ? 21.248 -51.437 -7.749 1.00 35.31 290 LYS A CA 1
ATOM 2339 C C . LYS A 1 290 ? 20.004 -51.583 -6.868 1.00 35.31 290 LYS A C 1
ATOM 2341 O O . LYS A 1 290 ? 20.062 -52.316 -5.883 1.00 35.31 290 LYS A O 1
ATOM 2346 N N . ILE A 1 291 ? 18.898 -50.960 -7.263 1.00 32.53 291 ILE A N 1
ATOM 2347 C CA . ILE A 1 291 ? 17.555 -51.315 -6.797 1.00 32.53 291 ILE A CA 1
ATOM 2348 C C . ILE A 1 291 ? 16.953 -52.213 -7.881 1.00 32.53 291 ILE A C 1
ATOM 2350 O O . ILE A 1 291 ? 16.895 -51.823 -9.045 1.00 32.53 291 ILE A O 1
ATOM 2354 N N . LYS A 1 292 ? 16.615 -53.445 -7.493 1.00 33.00 292 LYS A N 1
ATOM 2355 C CA . LYS A 1 292 ? 15.759 -54.358 -8.254 1.00 33.00 292 LYS A CA 1
ATOM 2356 C C . LYS A 1 292 ? 14.311 -54.142 -7.816 1.00 33.00 292 LYS A C 1
ATOM 2358 O O . LYS A 1 292 ? 14.060 -53.855 -6.649 1.00 33.00 292 LYS A O 1
ATOM 2363 N N . ASP A 1 293 ? 13.434 -54.318 -8.790 1.00 32.25 293 ASP A N 1
ATOM 2364 C CA . ASP A 1 293 ? 11.975 -54.266 -8.779 1.00 32.25 293 ASP A CA 1
ATOM 2365 C C . ASP A 1 293 ? 11.294 -54.868 -7.546 1.00 32.25 293 ASP A C 1
ATOM 2367 O O . ASP A 1 293 ? 11.606 -55.999 -7.177 1.00 32.25 293 ASP A O 1
ATOM 2371 N N . ILE A 1 294 ? 10.276 -54.169 -7.024 1.00 33.88 294 ILE A N 1
ATOM 2372 C CA . ILE A 1 294 ? 9.014 -54.756 -6.537 1.00 33.88 294 ILE A CA 1
ATOM 2373 C C . ILE A 1 294 ? 7.879 -53.784 -6.915 1.00 33.88 294 ILE A C 1
ATOM 2375 O O . ILE A 1 294 ? 7.991 -52.581 -6.690 1.00 33.88 294 ILE A O 1
ATOM 2379 N N . GLY A 1 295 ? 6.839 -54.328 -7.556 1.00 30.72 295 GLY A N 1
ATOM 2380 C CA . GLY A 1 295 ? 5.700 -53.633 -8.164 1.00 30.72 295 GLY A CA 1
ATOM 2381 C C . GLY A 1 295 ? 4.620 -53.100 -7.200 1.00 30.72 295 GLY A C 1
ATOM 2382 O O . GLY A 1 295 ? 4.872 -52.952 -6.005 1.00 30.72 295 GLY A O 1
ATOM 2383 N N . PRO A 1 296 ? 3.425 -52.764 -7.732 1.00 33.91 296 PRO A N 1
ATOM 2384 C CA . PRO A 1 296 ? 2.592 -51.672 -7.235 1.00 33.91 296 PRO A CA 1
ATOM 2385 C C . PRO A 1 296 ? 1.559 -52.098 -6.182 1.00 33.91 296 PRO A C 1
ATOM 2387 O O . PRO A 1 296 ? 0.992 -53.185 -6.237 1.00 33.91 296 PRO A O 1
ATOM 2390 N N . VAL A 1 297 ? 1.261 -51.172 -5.273 1.00 33.31 297 VAL A N 1
ATOM 2391 C CA . VAL A 1 297 ? 0.076 -51.134 -4.401 1.00 33.31 297 VAL A CA 1
ATOM 2392 C C . VAL A 1 297 ? -0.441 -49.703 -4.577 1.00 33.31 297 VAL A C 1
ATOM 2394 O O . VAL A 1 297 ? 0.335 -48.770 -4.412 1.00 33.31 297 VAL A O 1
ATOM 2397 N N . GLY A 1 298 ? -1.635 -49.419 -5.077 1.00 29.47 298 GLY A N 1
ATOM 2398 C CA . GLY A 1 298 ? -2.942 -49.947 -4.711 1.00 29.47 298 GLY A CA 1
ATOM 2399 C C . GLY A 1 298 ? -3.788 -48.709 -4.390 1.00 29.47 298 GLY A C 1
ATOM 2400 O O . GLY A 1 298 ? -3.395 -47.893 -3.564 1.00 29.47 298 GLY A O 1
ATOM 2401 N N . GLU A 1 299 ? -4.861 -48.528 -5.149 1.00 31.08 299 GLU A N 1
ATOM 2402 C CA . GLU A 1 299 ? -5.747 -47.362 -5.217 1.00 31.08 299 GLU A CA 1
ATOM 2403 C C . GLU A 1 299 ? -6.332 -46.921 -3.864 1.00 31.08 299 GLU A C 1
ATOM 2405 O O . GLU A 1 299 ? -6.676 -47.757 -3.032 1.00 31.08 299 GLU A O 1
ATOM 2410 N N . CYS A 1 300 ? -6.563 -45.611 -3.700 1.00 28.62 300 CYS A N 1
ATOM 2411 C CA . CYS A 1 300 ? -7.801 -45.109 -3.094 1.00 28.62 300 CYS A CA 1
ATOM 2412 C C . CYS A 1 300 ? -8.010 -43.626 -3.452 1.00 28.62 300 CYS A C 1
ATOM 2414 O O . CYS A 1 300 ? -7.509 -42.719 -2.789 1.00 28.62 300 CYS A O 1
ATOM 2416 N N . ILE A 1 301 ? -8.744 -43.396 -4.541 1.00 32.69 301 ILE A N 1
ATOM 2417 C CA . ILE A 1 301 ? -9.402 -42.126 -4.855 1.00 32.69 301 ILE A CA 1
ATOM 2418 C C . ILE A 1 301 ? -10.802 -42.223 -4.243 1.00 32.69 301 ILE A C 1
ATOM 2420 O O . ILE A 1 301 ? -11.557 -43.124 -4.599 1.00 32.69 301 ILE A O 1
ATOM 2424 N N . GLN A 1 302 ? -11.166 -41.305 -3.349 1.00 34.72 302 GLN A N 1
ATOM 2425 C CA . GLN A 1 302 ? -12.568 -41.067 -3.001 1.00 34.72 302 GLN A CA 1
ATOM 2426 C C . GLN A 1 302 ? -12.958 -39.654 -3.421 1.00 34.72 302 GLN A C 1
ATOM 2428 O O . GLN A 1 302 ? -12.686 -38.666 -2.747 1.00 34.72 302 GLN A O 1
ATOM 2433 N N . SER A 1 303 ? -13.600 -39.600 -4.582 1.00 31.62 303 SER A N 1
ATOM 2434 C CA . SER A 1 303 ? -14.471 -38.530 -5.043 1.00 31.62 303 SER A CA 1
ATOM 2435 C C . SER A 1 303 ? -15.850 -38.688 -4.396 1.00 31.62 303 SER A C 1
ATOM 2437 O O . SER A 1 303 ? -16.484 -39.727 -4.573 1.00 31.62 303 SER A O 1
ATOM 2439 N N . PHE A 1 304 ? -16.338 -37.659 -3.703 1.00 32.75 304 PHE A N 1
ATOM 2440 C CA . PHE A 1 304 ? -17.756 -37.521 -3.368 1.00 32.75 304 PHE A CA 1
ATOM 2441 C C . PHE A 1 304 ? -18.385 -36.491 -4.308 1.00 32.75 304 PHE A C 1
ATOM 2443 O O . PHE A 1 304 ? -18.181 -35.288 -4.170 1.00 32.75 304 PHE A O 1
ATOM 2450 N N . SER A 1 305 ? -19.136 -36.993 -5.284 1.00 34.09 305 SER A N 1
ATOM 2451 C CA . SER A 1 305 ? -20.125 -36.248 -6.058 1.00 34.09 305 SER A CA 1
ATOM 2452 C C . SER A 1 305 ? -21.467 -36.307 -5.329 1.00 34.09 305 SER A C 1
ATOM 2454 O O . SER A 1 305 ? -21.962 -37.398 -5.043 1.00 34.09 305 SER A O 1
ATOM 2456 N N . GLY A 1 306 ? -22.048 -35.141 -5.043 1.00 29.47 306 GLY A N 1
ATOM 2457 C CA . GLY A 1 306 ? -23.436 -35.016 -4.610 1.00 29.47 306 GLY A CA 1
ATOM 2458 C C . GLY A 1 306 ? -24.404 -35.322 -5.755 1.00 29.47 306 GLY A C 1
ATOM 2459 O O . GLY A 1 306 ? -24.164 -34.929 -6.896 1.00 29.47 306 GLY A O 1
ATOM 2460 N N . GLY A 1 307 ? -25.491 -36.018 -5.433 1.00 32.41 307 GLY A N 1
ATOM 2461 C CA . GLY A 1 307 ? -26.675 -36.146 -6.274 1.00 32.41 307 GLY A CA 1
ATOM 2462 C C . GLY A 1 307 ? -27.869 -35.505 -5.568 1.00 32.41 307 GLY A C 1
ATOM 2463 O O . GLY A 1 307 ? -28.054 -35.743 -4.374 1.00 32.41 307 GLY A O 1
ATOM 2464 N N . GLY A 1 308 ? -28.641 -34.698 -6.308 1.00 35.78 308 GLY A N 1
ATOM 2465 C CA . GLY A 1 308 ? -30.080 -34.525 -6.056 1.00 35.78 308 GLY A CA 1
ATOM 2466 C C . GLY A 1 308 ? -30.774 -35.892 -6.163 1.00 35.78 308 GLY A C 1
ATOM 2467 O O . GLY A 1 308 ? -30.215 -36.820 -6.749 1.00 35.78 308 GLY A O 1
ATOM 2468 N N . ASP A 1 309 ? -31.905 -36.147 -5.522 1.00 39.41 309 ASP A N 1
ATOM 246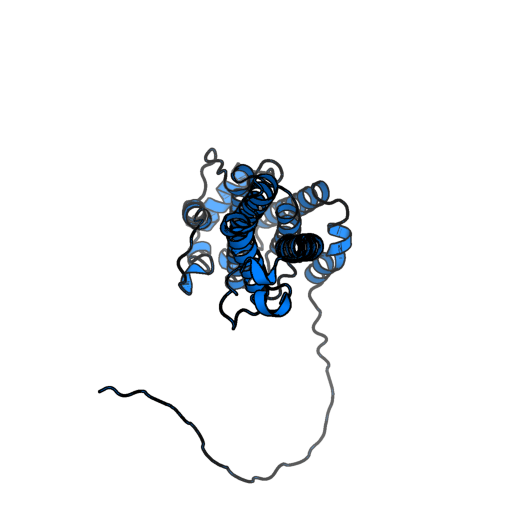9 C CA . ASP A 1 309 ? -33.133 -35.356 -5.386 1.00 39.41 309 ASP A CA 1
ATOM 2470 C C . ASP A 1 309 ? -33.719 -35.433 -3.963 1.00 39.41 309 ASP A C 1
ATOM 2472 O O . ASP A 1 309 ? -33.485 -36.459 -3.276 1.00 39.41 309 ASP A O 1
#